Protein AF-A0A7R9DHA7-F1 (afdb_monomer_lite)

Structure (mmCIF, N/CA/C/O backbone):
data_AF-A0A7R9DHA7-F1
#
_entry.id   AF-A0A7R9DHA7-F1
#
loop_
_atom_site.group_PDB
_atom_site.id
_atom_site.type_symbol
_atom_site.label_atom_id
_atom_site.label_alt_id
_atom_site.label_comp_id
_atom_site.label_asym_id
_atom_site.label_entity_id
_atom_site.label_seq_id
_atom_site.pdbx_PDB_ins_code
_atom_site.Cartn_x
_atom_site.Cartn_y
_atom_site.Cartn_z
_atom_site.occupancy
_atom_site.B_iso_or_equiv
_atom_site.auth_seq_id
_atom_site.auth_comp_id
_atom_site.auth_asym_id
_atom_site.auth_atom_id
_atom_site.pdbx_PDB_model_num
ATOM 1 N N . MET A 1 1 ? -55.510 8.560 88.494 1.00 49.59 1 MET A N 1
ATOM 2 C CA . MET A 1 1 ? -56.478 7.440 88.632 1.00 49.59 1 MET A CA 1
ATOM 3 C C . MET A 1 1 ? -57.873 7.702 88.035 1.00 49.59 1 MET A C 1
ATOM 5 O O . MET A 1 1 ? -58.453 6.766 87.505 1.00 49.59 1 MET A O 1
ATOM 9 N N . SER A 1 2 ? -58.438 8.922 88.077 1.00 56.00 2 SER A N 1
ATOM 10 C CA . SER A 1 2 ? -59.798 9.199 87.542 1.00 56.00 2 SER A CA 1
ATOM 11 C C . SER A 1 2 ? -59.907 9.148 86.000 1.00 56.00 2 SER A C 1
ATOM 13 O O . SER A 1 2 ? -60.887 8.637 85.463 1.00 56.00 2 SER A O 1
ATOM 15 N N . GLY A 1 3 ? -58.872 9.592 85.272 1.00 65.88 3 GLY A N 1
ATOM 16 C CA . GLY A 1 3 ? -58.867 9.596 83.799 1.00 65.88 3 GLY A CA 1
ATOM 17 C C . GLY A 1 3 ? -58.872 8.201 83.158 1.00 65.88 3 GLY A C 1
ATOM 18 O O . GLY A 1 3 ? -59.601 7.972 82.200 1.00 65.88 3 GLY A O 1
ATOM 19 N N . TYR A 1 4 ? -58.142 7.245 83.739 1.00 67.12 4 TYR A N 1
ATOM 20 C CA . TYR A 1 4 ? -58.031 5.876 83.217 1.00 67.12 4 TYR A CA 1
ATOM 21 C C . TYR A 1 4 ? -59.372 5.128 83.227 1.00 67.12 4 TYR A C 1
ATOM 23 O O . TYR A 1 4 ? -59.734 4.488 82.246 1.00 67.12 4 TYR A O 1
ATOM 31 N N . ARG A 1 5 ? -60.171 5.281 84.292 1.00 70.62 5 ARG A N 1
ATOM 32 C CA . ARG A 1 5 ? -61.518 4.689 84.368 1.00 70.62 5 ARG A CA 1
ATOM 33 C C . ARG A 1 5 ? -62.480 5.249 83.316 1.00 70.62 5 ARG A C 1
ATOM 35 O O . ARG A 1 5 ? -63.286 4.495 82.784 1.00 70.62 5 ARG A O 1
ATOM 42 N N . LYS A 1 6 ? -62.380 6.542 82.980 1.00 73.81 6 LYS A N 1
ATOM 43 C CA . LYS A 1 6 ? -63.185 7.154 81.904 1.00 73.81 6 LYS A CA 1
ATOM 44 C C . LYS A 1 6 ? -62.819 6.606 80.523 1.00 73.81 6 LYS A C 1
ATOM 46 O O . LYS A 1 6 ? -63.698 6.443 79.684 1.00 73.81 6 LYS A O 1
ATOM 51 N N . ILE A 1 7 ? -61.537 6.327 80.297 1.00 75.81 7 ILE A N 1
ATOM 52 C CA . ILE A 1 7 ? -61.036 5.756 79.041 1.00 75.81 7 ILE A CA 1
ATOM 53 C C . ILE A 1 7 ? -61.502 4.302 78.901 1.00 75.81 7 ILE A C 1
ATOM 55 O O . ILE A 1 7 ? -62.095 3.950 77.887 1.00 75.81 7 ILE A O 1
ATOM 59 N N . VAL A 1 8 ? -61.349 3.493 79.953 1.00 70.19 8 VAL A N 1
ATOM 60 C CA . VAL A 1 8 ? -61.817 2.095 79.978 1.00 70.19 8 VAL A CA 1
ATOM 61 C C . VAL A 1 8 ? -63.336 2.003 79.784 1.00 70.19 8 VAL A C 1
ATOM 63 O O . VAL A 1 8 ? -63.797 1.187 78.991 1.00 70.19 8 VAL A O 1
ATOM 66 N N . GLY A 1 9 ? -64.116 2.886 80.420 1.00 70.00 9 GLY A N 1
ATOM 67 C CA . GLY A 1 9 ? -65.572 2.933 80.236 1.00 70.00 9 GLY A CA 1
ATOM 68 C C . GLY A 1 9 ? -66.005 3.296 78.808 1.00 70.00 9 GLY A C 1
ATOM 69 O O . GLY A 1 9 ? -66.986 2.754 78.306 1.00 70.00 9 GLY A O 1
ATOM 70 N N . LYS A 1 10 ? -65.249 4.158 78.110 1.00 74.69 10 LYS A N 1
ATOM 71 C CA . LYS A 1 10 ? -65.479 4.453 76.683 1.00 74.69 10 LYS A CA 1
ATOM 72 C C . LYS A 1 10 ? -65.179 3.252 75.785 1.00 74.69 10 LYS A C 1
ATOM 74 O O . LYS A 1 10 ? -65.941 2.990 74.861 1.00 74.69 10 LYS A O 1
ATOM 79 N N . ILE A 1 11 ? -64.100 2.521 76.060 1.00 72.38 11 ILE A N 1
ATOM 80 C CA . ILE A 1 11 ? -63.698 1.347 75.271 1.00 72.38 11 ILE A CA 1
ATOM 81 C C . ILE A 1 11 ? -64.713 0.208 75.444 1.00 72.38 11 ILE A C 1
ATOM 83 O O . ILE A 1 11 ? -65.116 -0.405 74.457 1.00 72.38 11 ILE A O 1
ATOM 87 N N . GLN A 1 12 ? -65.200 -0.017 76.668 1.00 70.12 12 GLN A N 1
ATOM 88 C CA . GLN A 1 12 ? -66.262 -0.989 76.966 1.00 70.12 12 GLN A CA 1
ATOM 89 C C . GLN A 1 12 ? -67.579 -0.657 76.248 1.00 70.12 12 GLN A C 1
ATOM 91 O O . GLN A 1 12 ? -68.237 -1.554 75.727 1.00 70.12 12 GLN A O 1
ATOM 96 N N . GLY A 1 13 ? -67.938 0.631 76.168 1.00 70.19 13 GLY A N 1
ATOM 97 C CA . GLY A 1 13 ? -69.126 1.085 75.437 1.00 70.19 13 GLY A CA 1
ATOM 98 C C . GLY A 1 13 ? -69.035 0.903 73.917 1.00 70.19 13 GLY A C 1
ATOM 99 O O . GLY A 1 13 ? -70.058 0.719 73.270 1.00 70.19 13 GLY A O 1
ATOM 100 N N . LEU A 1 14 ? -67.825 0.923 73.348 1.00 71.25 14 LEU A N 1
ATOM 101 C CA . LEU A 1 14 ? -67.594 0.761 71.906 1.00 71.25 14 LEU A CA 1
ATOM 102 C C . LEU A 1 14 ? -67.428 -0.704 71.477 1.00 71.25 14 LEU A C 1
ATOM 104 O O . LEU A 1 14 ? -67.810 -1.062 70.369 1.00 71.25 14 LEU A O 1
ATOM 108 N N . THR A 1 15 ? -66.864 -1.551 72.340 1.00 68.31 15 THR A N 1
ATOM 109 C CA . THR A 1 15 ? -66.596 -2.971 72.037 1.00 68.31 15 THR A CA 1
ATOM 110 C C . THR A 1 15 ? -67.717 -3.912 72.477 1.00 68.31 15 THR A C 1
ATOM 112 O O . THR A 1 15 ? -67.690 -5.088 72.131 1.00 68.31 15 THR A O 1
ATOM 115 N N . ASN A 1 16 ? -68.713 -3.421 73.228 1.00 69.88 16 ASN A N 1
ATOM 116 C CA . ASN A 1 16 ? -69.826 -4.206 73.786 1.00 69.88 16 ASN A CA 1
ATOM 117 C C . ASN A 1 16 ? -69.390 -5.395 74.678 1.00 69.88 16 ASN A C 1
ATOM 119 O O . ASN A 1 16 ? -70.203 -6.247 75.042 1.00 69.88 16 ASN A O 1
ATOM 123 N N . MET A 1 17 ? -68.111 -5.451 75.068 1.00 68.69 17 MET A N 1
ATOM 124 C CA . MET A 1 17 ? -67.531 -6.508 75.892 1.00 68.69 17 MET A CA 1
ATOM 125 C C . MET A 1 17 ? -67.450 -6.072 77.360 1.00 68.69 17 MET A C 1
ATOM 127 O O . MET A 1 17 ? -66.909 -5.018 77.689 1.00 68.69 17 MET A O 1
ATOM 131 N N . LYS A 1 18 ? -67.975 -6.908 78.267 1.00 65.19 18 LYS A N 1
ATOM 132 C CA . LYS A 1 18 ? -68.002 -6.642 79.722 1.00 65.19 18 LYS A CA 1
ATOM 133 C C . LYS A 1 18 ? -66.736 -7.103 80.460 1.00 65.19 18 LYS A C 1
ATOM 135 O O . LYS A 1 18 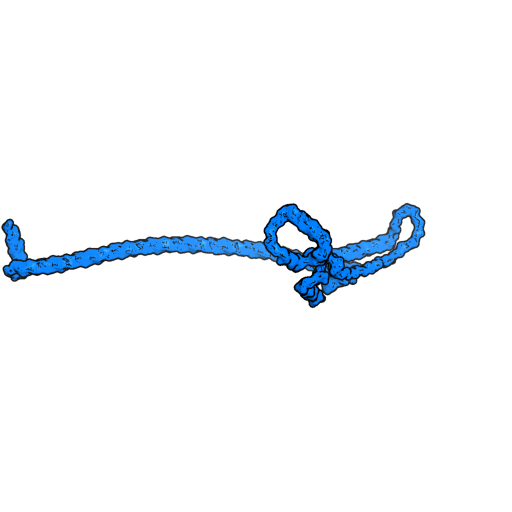? -66.503 -6.675 81.587 1.00 65.19 18 LYS A O 1
ATOM 140 N N . SER A 1 19 ? -65.924 -7.964 79.841 1.00 69.88 19 SER A N 1
ATOM 141 C CA . SER A 1 19 ? -64.687 -8.499 80.425 1.00 69.88 19 SER A CA 1
ATOM 142 C C . SER A 1 19 ? -63.483 -7.649 80.029 1.00 69.88 19 SER A C 1
ATOM 144 O O . SER A 1 19 ? -63.182 -7.500 78.846 1.00 69.88 19 SER A O 1
ATOM 146 N N . LEU A 1 20 ? -62.773 -7.123 81.029 1.00 72.88 20 LEU A N 1
ATOM 147 C CA . LEU A 1 20 ? -61.537 -6.362 80.835 1.00 72.88 20 LEU A CA 1
ATOM 148 C C . LEU A 1 20 ? -60.445 -7.214 80.159 1.00 72.88 20 LEU A C 1
ATOM 150 O O . LEU A 1 20 ? -59.700 -6.700 79.334 1.00 72.88 20 LEU A O 1
ATOM 154 N N . ALA A 1 21 ? -60.403 -8.518 80.456 1.00 78.50 21 ALA A N 1
ATOM 155 C CA . ALA A 1 21 ? -59.437 -9.455 79.882 1.00 78.50 21 ALA A CA 1
ATOM 156 C C . ALA A 1 21 ? -59.630 -9.641 78.368 1.00 78.50 21 ALA A C 1
ATOM 158 O O . ALA A 1 21 ? -58.657 -9.615 77.625 1.00 78.50 21 ALA A O 1
ATOM 159 N N . GLY A 1 22 ? -60.881 -9.727 77.899 1.00 77.44 22 GLY A N 1
ATOM 160 C CA . GLY A 1 22 ? -61.174 -9.862 76.467 1.00 77.44 22 GLY A CA 1
ATOM 161 C C . GLY A 1 22 ? -60.848 -8.599 75.664 1.00 77.44 22 GLY A C 1
ATOM 162 O O . GLY A 1 22 ? -60.403 -8.688 74.527 1.00 77.44 22 GLY A O 1
ATOM 163 N N . ILE A 1 23 ? -61.010 -7.412 76.263 1.00 79.56 23 ILE A N 1
ATOM 164 C CA . ILE A 1 23 ? -60.573 -6.145 75.650 1.00 79.56 23 ILE A CA 1
ATOM 165 C C . ILE A 1 23 ? -59.044 -6.100 75.550 1.00 79.56 23 ILE A C 1
ATOM 167 O O . ILE A 1 23 ? -58.524 -5.677 74.522 1.00 79.56 23 ILE A O 1
ATOM 171 N N . CYS A 1 24 ? -58.329 -6.550 76.587 1.00 82.06 24 CYS A N 1
ATOM 172 C CA . CYS A 1 24 ? -56.871 -6.641 76.560 1.00 82.06 24 CYS A CA 1
ATOM 173 C C . CYS A 1 24 ? -56.380 -7.613 75.481 1.00 82.06 24 CYS A C 1
ATOM 175 O O . CYS A 1 24 ? -55.553 -7.209 74.680 1.00 82.06 24 CYS A O 1
ATOM 177 N N . GLU A 1 25 ? -56.924 -8.831 75.390 1.00 84.75 25 GLU A N 1
ATOM 178 C CA . GLU A 1 25 ? -56.538 -9.796 74.344 1.00 84.75 25 GLU A CA 1
ATOM 179 C C . GLU A 1 25 ? -56.783 -9.262 72.927 1.00 84.75 25 GLU A C 1
ATOM 181 O O . GLU A 1 25 ? -55.948 -9.436 72.041 1.00 84.75 25 GLU A O 1
ATOM 186 N N . LEU A 1 26 ? -57.911 -8.582 72.705 1.00 83.75 26 LEU A N 1
ATOM 187 C CA . LEU A 1 26 ? -58.259 -8.038 71.392 1.00 83.75 26 LEU A CA 1
ATOM 188 C C . LEU A 1 26 ? -57.359 -6.853 71.015 1.00 83.75 26 LEU A C 1
ATOM 190 O O . LEU A 1 26 ? -56.943 -6.751 69.864 1.00 83.75 26 LEU A O 1
ATOM 194 N N . LEU A 1 27 ? -57.003 -6.006 71.987 1.00 84.75 27 LEU A N 1
ATOM 195 C CA . LEU A 1 27 ? -56.015 -4.944 71.800 1.00 84.75 27 LEU A CA 1
ATOM 196 C C . LEU A 1 27 ? -54.619 -5.511 71.553 1.00 84.75 27 LEU A C 1
ATOM 198 O O . LEU A 1 27 ? -53.965 -5.052 70.629 1.00 84.75 27 LEU A O 1
ATOM 202 N N . THR A 1 28 ? -54.187 -6.533 72.294 1.00 89.12 28 THR A N 1
ATOM 203 C CA . THR A 1 28 ? -52.891 -7.188 72.066 1.00 89.12 28 THR A CA 1
ATOM 204 C C . THR A 1 28 ? -52.832 -7.804 70.673 1.00 89.12 28 THR A C 1
ATOM 206 O O . THR A 1 28 ? -51.868 -7.583 69.949 1.00 89.12 28 THR A O 1
ATOM 209 N N . LYS A 1 29 ? -53.893 -8.489 70.235 1.00 92.12 29 LYS A N 1
ATOM 210 C CA . LYS A 1 29 ? -53.974 -9.025 68.872 1.00 92.12 29 LYS A CA 1
ATOM 211 C C . LYS A 1 29 ? -53.943 -7.916 67.816 1.00 92.12 29 LYS A C 1
ATOM 213 O O . LYS A 1 29 ? -53.234 -8.028 66.823 1.00 92.12 29 LYS A O 1
ATOM 218 N N . GLN A 1 30 ? -54.685 -6.831 68.037 1.00 90.50 30 GLN A N 1
ATOM 219 C CA . GLN A 1 30 ? -54.672 -5.680 67.138 1.00 90.50 30 GLN A CA 1
ATOM 220 C C . GLN A 1 30 ? -53.288 -5.014 67.098 1.00 90.50 30 GLN A C 1
ATOM 222 O O . GLN A 1 30 ? -52.836 -4.621 66.026 1.00 90.50 30 GLN A O 1
ATOM 227 N N . GLU A 1 31 ? -52.600 -4.891 68.230 1.00 91.81 31 GLU A N 1
ATOM 228 C CA . GLU A 1 31 ? -51.235 -4.367 68.320 1.00 91.81 31 GLU A CA 1
ATOM 229 C C . GLU A 1 31 ? -50.244 -5.267 67.578 1.00 91.81 31 GLU A C 1
ATOM 231 O O . GLU A 1 31 ? -49.436 -4.761 66.801 1.00 91.81 31 GLU A O 1
ATOM 236 N N . GLU A 1 32 ? -50.347 -6.588 67.738 1.00 94.56 32 GLU A N 1
ATOM 237 C CA . GLU A 1 32 ? -49.542 -7.566 67.001 1.00 94.56 32 GLU A CA 1
ATOM 238 C C . GLU A 1 32 ? -49.759 -7.460 65.486 1.00 94.56 32 GLU A C 1
ATOM 240 O O . GLU A 1 32 ? -48.787 -7.404 64.730 1.00 94.56 32 GLU A O 1
ATOM 245 N N . ASP A 1 33 ? -51.012 -7.378 65.032 1.00 93.25 33 ASP A N 1
ATOM 246 C CA . ASP A 1 33 ? -51.351 -7.230 63.613 1.00 93.25 33 ASP A CA 1
ATOM 247 C C . ASP A 1 33 ? -50.849 -5.890 63.053 1.00 93.25 33 ASP A C 1
ATOM 249 O O . ASP A 1 33 ? -50.278 -5.835 61.961 1.00 93.25 33 ASP A O 1
ATOM 253 N N . THR A 1 34 ? -50.987 -4.806 63.823 1.00 93.50 34 THR A N 1
ATOM 254 C CA . THR A 1 34 ? -50.496 -3.476 63.432 1.00 93.50 34 THR A CA 1
ATOM 255 C C . THR A 1 34 ? -48.967 -3.452 63.361 1.00 93.50 34 THR A C 1
ATOM 257 O O . THR A 1 34 ? -48.399 -2.857 62.447 1.00 93.50 34 THR A O 1
ATOM 260 N N . HIS A 1 35 ? -48.290 -4.131 64.290 1.00 95.81 35 HIS A N 1
ATOM 261 C CA . HIS A 1 35 ? -46.836 -4.255 64.305 1.00 95.81 35 HIS A CA 1
ATOM 262 C C . HIS A 1 35 ? -46.323 -5.076 63.114 1.00 95.81 35 HIS A C 1
ATOM 264 O O . HIS A 1 35 ? -45.339 -4.692 62.484 1.00 95.81 35 HIS A O 1
ATOM 270 N N . ARG A 1 36 ? -47.014 -6.163 62.745 1.00 96.50 36 ARG A N 1
ATOM 271 C CA . ARG A 1 36 ? -46.708 -6.934 61.526 1.00 96.50 36 ARG A CA 1
ATOM 272 C C . ARG A 1 36 ? -46.845 -6.079 60.269 1.00 96.50 36 ARG A C 1
ATOM 274 O O . ARG A 1 36 ? -45.896 -5.986 59.501 1.00 96.50 36 ARG A O 1
ATOM 281 N N . LEU A 1 37 ? -47.974 -5.386 60.115 1.00 96.25 37 LEU A N 1
ATOM 282 C CA . LEU A 1 37 ? -48.211 -4.465 58.998 1.00 96.25 37 LEU A CA 1
ATOM 283 C C . LEU A 1 37 ? -47.145 -3.368 58.906 1.00 96.25 37 LEU A C 1
ATOM 285 O O . LEU A 1 37 ? -46.705 -3.022 57.812 1.00 96.25 37 LEU A O 1
ATOM 289 N N . TYR A 1 38 ? -46.718 -2.820 60.044 1.00 97.12 38 TYR A N 1
ATOM 290 C CA . TYR A 1 38 ? -45.652 -1.824 60.076 1.00 97.12 38 TYR A CA 1
ATOM 291 C C . TYR A 1 38 ? -44.322 -2.393 59.570 1.00 97.12 38 TYR A C 1
ATOM 293 O O . TYR A 1 38 ? -43.654 -1.743 58.764 1.00 97.12 38 TYR A O 1
ATOM 301 N N . ASN A 1 39 ? -43.961 -3.602 60.003 1.00 96.56 39 ASN A N 1
ATOM 302 C CA . ASN A 1 39 ? -42.739 -4.267 59.555 1.00 96.56 39 ASN A CA 1
ATOM 303 C C . ASN A 1 39 ? -42.784 -4.551 58.052 1.00 96.56 39 ASN A C 1
ATOM 305 O O . ASN A 1 39 ? -41.853 -4.173 57.347 1.00 96.56 39 ASN A O 1
ATOM 309 N N . ASP A 1 40 ? -43.899 -5.074 57.540 1.00 97.56 40 ASP A N 1
ATOM 310 C CA . ASP A 1 40 ? -44.066 -5.328 56.106 1.00 97.56 40 ASP A CA 1
ATOM 311 C C . ASP A 1 40 ? -43.926 -4.033 55.290 1.00 97.56 40 ASP A C 1
ATOM 313 O O . ASP A 1 40 ? -43.199 -3.980 54.295 1.00 97.56 40 ASP A O 1
ATOM 317 N N . VAL A 1 41 ? -44.572 -2.942 55.719 1.00 97.38 41 VAL A N 1
ATOM 318 C CA . VAL A 1 41 ? -44.459 -1.633 55.055 1.00 97.38 41 VAL A CA 1
ATOM 319 C C . VAL A 1 41 ? -43.030 -1.092 55.126 1.00 97.38 41 VAL A C 1
ATOM 321 O O . VAL A 1 41 ? -42.546 -0.512 54.150 1.00 97.38 41 VAL A O 1
ATOM 324 N N . SER A 1 42 ? -42.342 -1.281 56.251 1.00 97.31 42 SER A N 1
ATOM 325 C CA . SER A 1 42 ? -40.944 -0.885 56.424 1.00 97.31 42 SER A CA 1
ATOM 326 C C . SER A 1 42 ? -40.019 -1.653 55.474 1.00 97.31 42 SER A C 1
ATOM 328 O O . SER A 1 42 ? -39.223 -1.037 54.760 1.00 97.31 42 SER A O 1
ATOM 330 N N . ASP A 1 43 ? -40.170 -2.971 55.388 1.00 96.88 43 ASP A N 1
ATOM 331 C CA . ASP A 1 43 ? -39.364 -3.831 54.519 1.00 96.88 43 ASP A CA 1
ATOM 332 C C . ASP A 1 43 ? -39.636 -3.534 53.042 1.00 96.88 43 ASP A C 1
ATOM 334 O O . ASP A 1 43 ? -38.712 -3.371 52.236 1.00 96.88 43 ASP A O 1
ATOM 338 N N . THR A 1 44 ? -40.905 -3.338 52.682 1.00 96.69 44 THR A N 1
ATOM 339 C CA . THR A 1 44 ? -41.292 -2.938 51.324 1.00 96.69 44 THR A CA 1
ATOM 340 C C . THR A 1 44 ? -40.718 -1.563 50.975 1.00 96.69 44 THR A C 1
ATOM 342 O O . THR A 1 44 ? -40.215 -1.338 49.876 1.00 96.69 44 THR A O 1
ATOM 345 N N . ARG A 1 45 ? -40.717 -0.617 51.917 1.00 97.50 45 ARG A N 1
ATOM 346 C CA . ARG A 1 45 ? -40.092 0.693 51.707 1.00 97.50 45 ARG A CA 1
ATOM 347 C C . ARG A 1 45 ? -38.581 0.572 51.517 1.00 97.50 45 ARG A C 1
ATOM 349 O O . ARG A 1 45 ? -38.038 1.236 50.635 1.00 97.50 45 ARG A O 1
ATOM 356 N N . SER A 1 46 ? -37.910 -0.247 52.323 1.00 97.62 46 SER A N 1
ATOM 357 C CA . SER A 1 46 ? -36.468 -0.489 52.215 1.00 97.62 46 SER A CA 1
ATOM 358 C C . SER A 1 46 ? -36.105 -1.073 50.848 1.00 97.62 46 SER A C 1
ATOM 360 O O . SER A 1 46 ? -35.232 -0.548 50.154 1.00 97.62 46 SER A O 1
ATOM 362 N N . THR A 1 47 ? -36.849 -2.085 50.396 1.00 97.50 47 THR A N 1
ATOM 363 C CA . THR A 1 47 ? -36.647 -2.700 49.075 1.00 97.50 47 THR A CA 1
ATOM 364 C C . THR A 1 47 ? -36.915 -1.722 47.931 1.00 97.50 47 THR A C 1
ATOM 366 O O . THR A 1 47 ? -36.112 -1.645 47.004 1.00 97.50 47 THR A O 1
ATOM 369 N N . VAL A 1 48 ? -37.967 -0.899 48.007 1.00 97.56 48 VAL A N 1
ATOM 370 C CA . VAL A 1 48 ? -38.243 0.146 47.003 1.00 97.56 48 VAL A CA 1
ATOM 371 C C . VAL A 1 48 ? -37.114 1.176 46.933 1.00 97.56 48 VAL A C 1
ATOM 373 O O . VAL A 1 48 ? -36.721 1.583 45.838 1.00 97.56 48 VAL A O 1
ATOM 376 N N . LEU A 1 49 ? -36.567 1.602 48.076 1.00 97.31 49 LEU A N 1
ATOM 377 C CA . LEU A 1 49 ? -35.427 2.522 48.103 1.00 97.31 49 LEU A CA 1
ATOM 378 C C . LEU A 1 49 ? -34.177 1.884 47.492 1.00 97.31 49 LEU A C 1
ATOM 380 O O . LEU A 1 49 ? -33.495 2.532 46.698 1.00 97.31 49 LEU A O 1
ATOM 384 N N . HIS A 1 50 ? -33.915 0.615 47.807 1.00 97.69 50 HIS A N 1
ATOM 385 C CA . HIS A 1 50 ? -32.794 -0.127 47.242 1.00 97.69 50 HIS A CA 1
ATOM 386 C C . HIS A 1 50 ? -32.906 -0.262 45.718 1.00 97.69 50 HIS A C 1
ATOM 388 O O . HIS A 1 50 ? -31.977 0.096 44.995 1.00 97.69 50 HIS A O 1
ATOM 394 N N . LEU A 1 51 ? -34.069 -0.690 45.220 1.00 97.38 51 LEU A N 1
ATOM 395 C CA . LEU A 1 51 ? -34.333 -0.820 43.786 1.00 97.38 51 LEU A CA 1
ATOM 396 C C . LEU A 1 51 ? -34.225 0.524 43.065 1.00 97.38 51 LEU A C 1
ATOM 398 O O . LEU A 1 51 ? -33.677 0.599 41.969 1.00 97.38 51 LEU A O 1
ATOM 402 N N . ARG A 1 52 ? -34.710 1.608 43.677 1.00 97.31 52 ARG A N 1
ATOM 403 C CA . ARG A 1 52 ? -34.594 2.948 43.097 1.00 97.31 52 ARG A CA 1
ATOM 404 C C . ARG A 1 52 ? -33.138 3.369 42.924 1.00 97.31 52 ARG A C 1
ATOM 406 O O . ARG A 1 52 ? -32.814 3.974 41.903 1.00 97.31 52 ARG A O 1
ATOM 413 N N . GLU A 1 53 ? -32.280 3.063 43.893 1.00 97.44 53 GLU A N 1
ATOM 414 C CA . GLU A 1 53 ? -30.856 3.372 43.777 1.00 97.44 53 GLU A CA 1
ATOM 415 C C . GLU A 1 53 ? -30.186 2.502 42.708 1.00 97.44 53 GLU A C 1
ATOM 417 O O . GLU A 1 53 ? -29.454 3.029 41.875 1.00 97.44 53 GLU A O 1
ATOM 422 N N . GLN A 1 54 ? -30.521 1.209 42.634 1.00 98.00 54 GLN A N 1
ATOM 423 C CA . GLN A 1 54 ? -30.025 0.323 41.573 1.00 98.00 54 GLN A CA 1
ATOM 424 C C . GLN A 1 54 ? -30.431 0.800 40.172 1.00 98.00 54 GLN A C 1
ATOM 426 O O . GLN A 1 54 ? -29.597 0.854 39.272 1.00 98.00 54 GLN A O 1
ATOM 431 N N . VAL A 1 55 ? -31.693 1.196 39.980 1.00 97.81 55 VAL A N 1
ATOM 432 C CA . VAL A 1 55 ? -32.172 1.747 38.701 1.00 97.81 55 VAL A CA 1
ATOM 433 C C . VAL A 1 55 ? -31.434 3.036 38.362 1.00 97.81 55 VAL A C 1
ATOM 435 O O . VAL A 1 55 ? -31.057 3.253 37.211 1.00 97.81 55 VAL A O 1
ATOM 438 N N . ARG A 1 56 ? -31.204 3.899 39.356 1.00 97.69 56 ARG A N 1
ATOM 439 C CA . ARG A 1 56 ? -30.469 5.147 39.157 1.00 97.69 56 ARG A CA 1
ATOM 440 C C . ARG A 1 56 ? -29.030 4.885 38.723 1.00 97.69 56 ARG A C 1
ATOM 442 O O . ARG A 1 56 ? -28.551 5.572 37.821 1.00 97.69 56 ARG A O 1
ATOM 449 N N . GLU A 1 57 ? -28.366 3.922 39.348 1.00 97.50 57 GLU A N 1
ATOM 450 C CA . GLU A 1 57 ? -26.992 3.569 39.008 1.00 97.50 57 GLU A CA 1
ATOM 451 C C . GLU A 1 57 ? -26.908 2.935 37.621 1.00 97.50 57 GLU A C 1
ATOM 453 O O . GLU A 1 57 ? -26.162 3.419 36.774 1.00 97.50 57 GLU A O 1
ATOM 458 N N . SER A 1 58 ? -27.791 1.983 37.317 1.00 96.31 58 SER A N 1
ATOM 459 C CA . SER A 1 58 ? -27.889 1.390 35.981 1.00 96.31 58 SER A CA 1
ATOM 460 C C . SER A 1 58 ? -28.132 2.447 34.895 1.00 96.31 58 SER A C 1
ATOM 462 O O . SER A 1 58 ? -27.527 2.402 33.824 1.00 96.31 58 SER A O 1
ATOM 464 N N . TYR A 1 59 ? -28.957 3.462 35.173 1.00 97.44 59 TYR A N 1
ATOM 465 C CA . TYR A 1 59 ? -29.189 4.556 34.229 1.00 97.44 59 TYR A CA 1
ATOM 466 C C . TYR A 1 59 ? -27.942 5.429 34.017 1.00 97.44 59 TYR A C 1
ATOM 468 O O . TYR A 1 59 ? -27.696 5.895 32.901 1.00 97.44 59 TYR A O 1
ATOM 476 N N . ARG A 1 60 ? -27.136 5.657 35.065 1.00 97.31 60 ARG A N 1
ATOM 477 C CA . ARG A 1 60 ? -25.849 6.362 34.938 1.00 97.31 60 ARG A CA 1
ATOM 478 C C . ARG A 1 60 ? -24.857 5.564 34.106 1.00 97.31 60 ARG A C 1
ATOM 480 O O . ARG A 1 60 ? -24.247 6.136 33.204 1.00 97.31 60 ARG A O 1
ATOM 487 N N . GLU A 1 61 ? -24.728 4.272 34.382 1.00 97.31 61 GLU A N 1
ATOM 488 C CA . GLU A 1 61 ? -23.847 3.371 33.638 1.00 97.31 61 GLU A CA 1
ATOM 489 C C . GLU A 1 61 ? -24.237 3.315 32.161 1.00 97.31 61 GLU A C 1
ATOM 491 O O . GLU A 1 61 ? -23.393 3.514 31.287 1.00 97.31 61 GLU A O 1
ATOM 496 N N . MET A 1 62 ? -25.531 3.144 31.873 1.00 96.69 62 MET A N 1
ATOM 497 C CA . MET A 1 62 ? -26.053 3.144 30.509 1.00 96.69 62 MET A CA 1
ATOM 498 C C . MET A 1 62 ? -25.718 4.452 29.790 1.00 96.69 62 MET A C 1
ATOM 500 O O . MET A 1 62 ? -25.225 4.427 28.663 1.00 96.69 62 MET A O 1
ATOM 504 N N . LYS A 1 63 ? -25.938 5.602 30.439 1.00 96.94 63 LYS A N 1
ATOM 505 C CA . LYS A 1 63 ? -25.623 6.904 29.843 1.00 96.94 63 LYS A CA 1
ATOM 506 C C . LYS A 1 63 ? -24.129 7.024 29.524 1.00 96.94 63 LYS A C 1
ATOM 508 O O . LYS A 1 63 ? -23.774 7.398 28.407 1.00 96.94 63 LYS A O 1
ATOM 513 N N . LEU A 1 64 ? -23.263 6.641 30.459 1.00 96.94 64 LEU A N 1
ATOM 514 C CA . LEU A 1 64 ? -21.816 6.669 30.257 1.00 96.94 64 LEU A CA 1
ATOM 515 C C . LEU A 1 64 ? -21.383 5.767 29.090 1.00 96.94 64 LEU A C 1
ATOM 517 O O . LEU A 1 64 ? -20.564 6.172 28.264 1.00 96.94 64 LEU A O 1
ATOM 521 N N . GLU A 1 65 ? -21.937 4.558 28.987 1.00 95.75 65 GLU A N 1
ATOM 522 C CA . GLU A 1 65 ? -21.632 3.655 27.875 1.00 95.75 65 GLU A CA 1
ATOM 523 C C . GLU A 1 65 ? -22.142 4.192 26.535 1.00 95.75 65 GLU A C 1
ATOM 525 O O . GLU A 1 65 ? -21.429 4.097 25.534 1.00 95.75 65 GLU A O 1
ATOM 530 N N . THR A 1 66 ? -23.314 4.835 26.496 1.00 96.25 66 THR A N 1
ATOM 531 C CA . THR A 1 66 ? -23.801 5.470 25.259 1.00 96.25 66 THR A CA 1
ATOM 532 C C . THR A 1 66 ? -22.888 6.601 24.784 1.00 96.25 66 THR A C 1
ATOM 534 O O . THR A 1 66 ? -22.580 6.668 23.593 1.00 96.25 66 THR A O 1
ATOM 537 N N . GLU A 1 67 ? -22.382 7.436 25.695 1.00 96.62 67 GLU A N 1
ATOM 538 C CA . GLU A 1 67 ? -21.435 8.511 25.370 1.00 96.62 67 GLU A CA 1
ATOM 539 C C . GLU A 1 67 ? -20.104 7.941 24.852 1.00 96.62 67 GLU A C 1
ATOM 541 O O . GLU A 1 67 ? -19.594 8.372 23.813 1.00 96.62 67 GLU A O 1
ATOM 546 N N . LYS A 1 68 ? -19.565 6.900 25.504 1.00 96.31 68 LYS A N 1
ATOM 547 C CA . LYS A 1 68 ? -18.364 6.193 25.021 1.00 96.31 68 LYS A CA 1
ATOM 548 C C . LYS A 1 68 ? -18.573 5.590 23.635 1.00 96.31 68 LYS A C 1
ATOM 550 O O . LYS A 1 68 ? -17.662 5.630 22.804 1.00 96.31 68 LYS A O 1
ATOM 555 N N . LEU A 1 69 ? -19.743 5.006 23.379 1.00 96.44 69 LEU A N 1
ATOM 556 C CA . LEU A 1 69 ? -20.063 4.405 22.090 1.00 96.44 69 LEU A CA 1
ATOM 557 C C . LEU A 1 69 ? -20.104 5.466 20.986 1.00 96.44 69 LEU A C 1
ATOM 559 O O . LEU A 1 69 ? -19.509 5.257 19.930 1.00 96.44 69 LEU A O 1
ATOM 563 N N . GLN A 1 70 ? -20.736 6.614 21.243 1.00 96.38 70 GLN A N 1
ATOM 564 C CA . GLN A 1 70 ? -20.777 7.736 20.302 1.00 96.38 70 GLN A CA 1
ATOM 565 C C . GLN A 1 70 ? -19.371 8.240 19.964 1.00 96.38 70 GLN A C 1
ATOM 567 O O . GLN A 1 70 ? -19.021 8.315 18.788 1.00 96.38 70 GLN A O 1
ATOM 572 N N . LEU A 1 71 ? -18.520 8.457 20.971 1.00 96.44 71 LEU A N 1
ATOM 573 C CA . LEU A 1 71 ? -17.128 8.867 20.751 1.00 96.44 71 LEU A CA 1
ATOM 574 C C . LEU A 1 71 ? -16.350 7.854 19.899 1.00 96.44 71 LEU A C 1
ATOM 576 O O . LEU A 1 71 ? -15.597 8.235 19.001 1.00 96.44 71 LEU A O 1
ATOM 580 N N . ARG A 1 72 ? -16.544 6.551 20.142 1.00 95.50 72 ARG A N 1
ATOM 581 C CA . ARG A 1 72 ? -15.921 5.488 19.336 1.00 95.50 72 ARG A CA 1
ATOM 582 C C . ARG A 1 72 ? -16.426 5.492 17.896 1.00 95.50 72 ARG A C 1
ATOM 584 O O . ARG A 1 72 ? -15.627 5.267 16.990 1.00 95.50 72 ARG A O 1
ATOM 591 N N . LEU A 1 73 ? -17.721 5.715 17.677 1.00 96.12 73 LEU A N 1
ATOM 592 C CA . LEU A 1 73 ? -18.309 5.782 16.339 1.00 96.12 73 LEU A CA 1
ATOM 593 C C . LEU A 1 73 ? -17.781 6.988 15.561 1.00 96.12 73 LEU A C 1
ATOM 595 O O . LEU A 1 73 ? -17.367 6.826 14.415 1.00 96.12 73 LEU A O 1
ATOM 599 N N . ASP A 1 74 ? -17.714 8.158 16.192 1.00 96.62 74 ASP A N 1
ATOM 600 C CA . ASP A 1 74 ? -17.174 9.368 15.571 1.00 96.62 74 ASP A CA 1
ATOM 601 C C . ASP A 1 74 ? -15.692 9.216 15.239 1.00 96.62 74 ASP A C 1
ATOM 603 O O . ASP A 1 74 ? -15.252 9.575 14.146 1.00 96.62 74 ASP A O 1
ATOM 607 N N . HIS A 1 75 ? -14.916 8.622 16.149 1.00 95.81 75 HIS A N 1
ATOM 608 C CA . HIS A 1 75 ? -13.507 8.343 15.903 1.00 95.81 75 HIS A CA 1
ATOM 609 C C . HIS A 1 75 ? -13.313 7.362 14.741 1.00 95.81 75 HIS A C 1
ATOM 611 O O . HIS A 1 75 ? -12.517 7.626 13.843 1.00 95.81 75 HIS A O 1
ATOM 617 N N . ARG A 1 76 ? -14.087 6.268 14.700 1.00 94.88 76 ARG A N 1
ATOM 618 C CA . ARG A 1 76 ? -14.058 5.314 13.579 1.00 94.88 76 ARG A CA 1
ATOM 619 C C . ARG A 1 76 ? -14.471 5.962 12.264 1.00 94.88 76 ARG A C 1
ATOM 621 O O . ARG A 1 76 ? -13.877 5.650 11.241 1.00 94.88 76 ARG A O 1
ATOM 628 N N . ARG A 1 77 ? -15.461 6.859 12.279 1.00 96.25 77 ARG A N 1
ATOM 629 C CA . ARG A 1 77 ? -15.893 7.586 11.080 1.00 96.25 77 ARG A CA 1
ATOM 630 C C . ARG A 1 77 ? -14.781 8.492 10.555 1.00 96.25 77 ARG A C 1
ATOM 632 O O . ARG A 1 77 ? -14.536 8.469 9.355 1.00 96.25 77 ARG A O 1
ATOM 639 N N . LYS A 1 78 ? -14.092 9.225 11.436 1.00 96.19 78 LYS A N 1
ATOM 640 C CA . LYS A 1 78 ? -12.936 10.058 11.065 1.00 96.19 78 LYS A CA 1
ATOM 641 C C . LYS A 1 78 ? -11.811 9.220 10.467 1.00 96.19 78 LYS A C 1
ATOM 643 O O . LYS A 1 78 ? -11.407 9.486 9.348 1.00 96.19 78 LYS A O 1
ATOM 648 N N . ILE A 1 79 ? -11.409 8.142 11.147 1.00 96.44 79 ILE A N 1
ATOM 649 C CA . ILE A 1 79 ? -10.391 7.219 10.620 1.00 96.44 79 ILE A CA 1
ATOM 650 C C . ILE A 1 79 ? -10.814 6.658 9.259 1.00 96.44 79 ILE A C 1
ATOM 652 O O . ILE A 1 79 ? -10.003 6.591 8.345 1.00 96.44 79 ILE A O 1
ATOM 656 N N . GLY A 1 80 ? -12.080 6.260 9.112 1.00 95.94 80 GLY A N 1
ATOM 657 C CA . GLY A 1 80 ? -12.607 5.763 7.845 1.00 95.94 80 GLY A CA 1
ATOM 658 C C . GLY A 1 80 ? -12.478 6.789 6.722 1.00 95.94 80 GLY A C 1
ATOM 659 O O . GLY A 1 80 ? -12.030 6.429 5.641 1.00 95.94 80 GLY A O 1
ATOM 660 N N . GLN A 1 81 ? -12.815 8.053 6.998 1.00 97.06 81 GLN A N 1
ATOM 661 C CA . GLN A 1 81 ? -12.680 9.162 6.049 1.00 97.06 81 GLN A CA 1
ATOM 662 C C . GLN A 1 81 ? -11.218 9.445 5.690 1.00 97.06 81 GLN A C 1
ATOM 664 O O . GLN A 1 81 ? -10.894 9.591 4.512 1.00 97.06 81 GLN A O 1
ATOM 669 N N . ASP A 1 82 ? -10.333 9.472 6.684 1.00 97.00 82 ASP A N 1
ATOM 670 C CA . ASP A 1 82 ? -8.904 9.704 6.478 1.00 97.00 82 ASP A CA 1
ATOM 671 C C . ASP A 1 82 ? -8.288 8.593 5.617 1.00 97.00 82 ASP A C 1
ATOM 673 O O . ASP A 1 82 ? -7.597 8.880 4.641 1.00 97.00 82 ASP A O 1
ATOM 677 N N . LEU A 1 83 ? -8.621 7.330 5.905 1.00 96.88 83 LEU A N 1
ATOM 678 C CA . LEU A 1 83 ? -8.173 6.180 5.119 1.00 96.88 83 LEU A CA 1
ATOM 679 C C . LEU A 1 83 ? -8.715 6.206 3.687 1.00 96.88 83 LEU A C 1
ATOM 681 O O . LEU A 1 83 ? -7.978 5.873 2.761 1.00 96.88 83 LEU A O 1
ATOM 685 N N . THR A 1 84 ? -9.977 6.595 3.476 1.00 97.00 84 THR A N 1
ATOM 686 C CA . THR A 1 84 ? -10.514 6.738 2.113 1.00 97.00 84 THR A CA 1
ATOM 687 C C . THR A 1 84 ? -9.803 7.840 1.339 1.00 97.00 84 THR A C 1
ATOM 689 O O . THR A 1 84 ? -9.426 7.614 0.193 1.00 97.00 84 THR A O 1
ATOM 692 N N . ASN A 1 85 ? -9.539 8.986 1.971 1.00 96.94 85 ASN A N 1
ATOM 693 C CA . ASN A 1 85 ? -8.825 10.092 1.334 1.00 96.94 85 ASN A CA 1
ATOM 694 C C . ASN A 1 85 ? -7.381 9.699 0.994 1.00 96.94 85 ASN A C 1
ATOM 696 O O . ASN A 1 85 ? -6.889 10.004 -0.092 1.00 96.94 85 ASN A O 1
ATOM 700 N N . GLU A 1 86 ? -6.699 8.996 1.901 1.00 97.38 86 GLU A N 1
ATOM 701 C CA . GLU A 1 86 ? -5.346 8.500 1.654 1.00 97.38 86 GLU A CA 1
ATOM 702 C C . GLU A 1 86 ? -5.331 7.475 0.514 1.00 97.38 86 GLU A C 1
ATOM 704 O O . GLU A 1 86 ? -4.476 7.543 -0.369 1.00 97.38 86 GLU A O 1
ATOM 709 N N . LEU A 1 87 ? -6.303 6.562 0.476 1.00 97.06 87 LEU A N 1
ATOM 710 C CA . LEU A 1 87 ? -6.427 5.584 -0.600 1.00 97.06 87 LEU A CA 1
ATOM 711 C C . LEU A 1 87 ? -6.677 6.264 -1.953 1.00 97.06 87 LEU A C 1
ATOM 713 O O . LEU A 1 87 ? -6.048 5.901 -2.948 1.00 97.06 87 LEU A O 1
ATOM 717 N N . GLU A 1 88 ? -7.541 7.273 -2.009 1.00 97.38 88 GLU A N 1
ATOM 718 C CA . GLU A 1 88 ? -7.778 8.063 -3.223 1.00 97.38 88 GLU A CA 1
ATOM 719 C C . GLU A 1 88 ? -6.515 8.805 -3.681 1.00 97.38 88 GLU A C 1
ATOM 721 O O . GLU A 1 88 ? -6.144 8.730 -4.855 1.00 97.38 88 GLU A O 1
ATOM 726 N N . ALA A 1 89 ? -5.791 9.443 -2.758 1.00 96.69 89 ALA A N 1
ATOM 727 C CA . ALA A 1 89 ? -4.533 10.114 -3.071 1.00 96.69 89 ALA A CA 1
ATOM 728 C C . ALA A 1 89 ? -3.491 9.128 -3.626 1.00 96.69 89 ALA A C 1
ATOM 730 O O . ALA A 1 89 ? -2.934 9.343 -4.704 1.00 96.69 89 ALA A O 1
ATOM 731 N N . ARG A 1 90 ? -3.283 7.992 -2.948 1.00 95.88 90 ARG A N 1
ATOM 732 C CA . ARG A 1 90 ? -2.320 6.961 -3.367 1.00 95.88 90 ARG A CA 1
ATOM 733 C C . ARG A 1 90 ? -2.691 6.305 -4.687 1.00 95.88 90 ARG A C 1
ATOM 735 O O . ARG A 1 90 ? -1.813 6.030 -5.502 1.00 95.88 90 ARG A O 1
ATOM 742 N N . THR A 1 91 ? -3.974 6.055 -4.928 1.00 96.38 91 THR A N 1
ATOM 743 C CA . THR A 1 91 ? -4.424 5.488 -6.206 1.00 96.38 91 THR A CA 1
ATOM 744 C C . THR A 1 91 ? -4.259 6.479 -7.356 1.00 96.38 91 THR A C 1
ATOM 746 O O . THR A 1 91 ? -3.903 6.057 -8.458 1.00 96.38 91 THR A O 1
ATOM 749 N N . SER A 1 92 ? -4.444 7.780 -7.113 1.00 96.50 92 SER A N 1
ATOM 750 C CA . SER A 1 92 ? -4.138 8.827 -8.093 1.00 96.50 92 SER A CA 1
ATOM 751 C C . SER A 1 92 ? -2.640 8.892 -8.401 1.00 96.50 92 SER A C 1
ATOM 753 O O . SER A 1 92 ? -2.252 8.818 -9.567 1.00 96.50 92 SER A O 1
ATOM 755 N N . GLU A 1 93 ? -1.788 8.933 -7.372 1.00 96.62 93 GLU A N 1
ATOM 756 C CA . GLU A 1 93 ? -0.326 8.913 -7.529 1.00 96.62 93 GLU A CA 1
ATOM 757 C C . GLU A 1 93 ? 0.140 7.684 -8.320 1.00 96.62 93 GLU A C 1
ATOM 759 O O . GLU A 1 93 ? 0.933 7.793 -9.260 1.00 96.62 93 GLU A O 1
ATOM 764 N N . LEU A 1 94 ? -0.384 6.503 -7.977 1.00 96.56 94 LEU A N 1
ATOM 765 C CA . LEU A 1 94 ? -0.049 5.259 -8.661 1.00 96.56 94 LEU A CA 1
ATOM 766 C C . LEU A 1 94 ? -0.453 5.306 -10.135 1.00 96.56 94 LEU A C 1
ATOM 768 O O . LEU A 1 94 ? 0.313 4.857 -10.987 1.00 96.56 94 LEU A O 1
ATOM 772 N N . ARG A 1 95 ? -1.623 5.873 -10.451 1.00 96.94 95 ARG A N 1
ATOM 773 C CA . ARG A 1 95 ? -2.090 6.037 -11.832 1.00 96.94 95 ARG A CA 1
ATOM 774 C C . ARG A 1 95 ? -1.141 6.923 -12.631 1.00 96.94 95 ARG A C 1
ATOM 776 O O . ARG A 1 95 ? -0.699 6.517 -13.701 1.00 96.94 95 ARG A O 1
ATOM 783 N N . GLU A 1 96 ? -0.745 8.071 -12.089 1.00 96.44 96 GLU A N 1
ATOM 784 C CA . GLU A 1 96 ? 0.201 8.978 -12.752 1.00 96.44 96 GLU A CA 1
ATOM 785 C C . GLU A 1 96 ? 1.580 8.342 -12.971 1.00 96.44 96 GLU A C 1
ATOM 787 O O . GLU A 1 96 ? 2.232 8.551 -14.001 1.00 96.44 96 GLU A O 1
ATOM 792 N N . VAL A 1 97 ? 2.072 7.582 -11.990 1.00 96.38 97 VAL A N 1
ATOM 793 C CA . VAL A 1 97 ? 3.333 6.839 -12.116 1.00 96.38 97 VAL A CA 1
ATOM 794 C C . VAL A 1 97 ? 3.200 5.744 -13.171 1.00 96.38 97 VAL A C 1
ATOM 796 O O . VAL A 1 97 ? 4.093 5.589 -14.003 1.00 96.38 97 VAL A O 1
ATOM 799 N N . HIS A 1 98 ? 2.079 5.027 -13.191 1.00 95.75 98 HIS A N 1
ATOM 80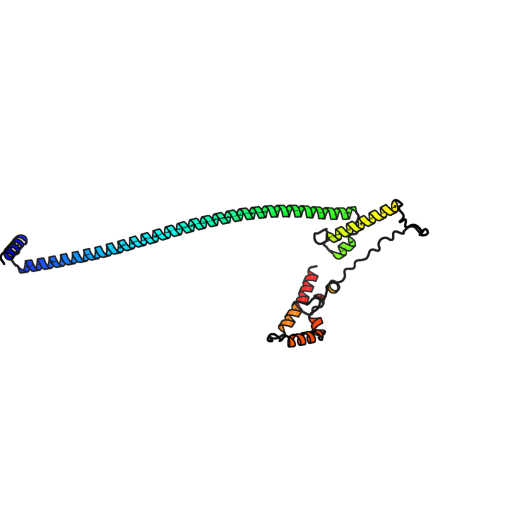0 C CA . HIS A 1 98 ? 1.827 3.969 -14.158 1.00 95.75 98 HIS A CA 1
ATOM 801 C C . HIS A 1 98 ? 1.723 4.508 -15.589 1.00 95.75 98 HIS A C 1
ATOM 803 O O . HIS A 1 98 ? 2.348 3.966 -16.496 1.00 95.75 98 HIS A O 1
ATOM 809 N N . GLU A 1 99 ? 1.028 5.625 -15.799 1.00 96.56 99 GLU A N 1
ATOM 810 C CA . GLU A 1 99 ? 0.960 6.292 -17.102 1.00 96.56 99 GLU A CA 1
ATOM 811 C C . GLU A 1 99 ? 2.336 6.776 -17.574 1.00 96.56 99 GLU A C 1
ATOM 813 O O . GLU A 1 99 ? 2.678 6.662 -18.753 1.00 96.56 99 GLU A O 1
ATOM 818 N N . ARG A 1 100 ? 3.166 7.308 -16.665 1.00 96.19 100 ARG A N 1
ATOM 819 C CA . ARG A 1 100 ? 4.563 7.657 -16.979 1.00 96.19 100 ARG A CA 1
ATOM 820 C C . ARG A 1 100 ? 5.378 6.424 -17.356 1.00 96.19 100 ARG A C 1
ATOM 822 O O . ARG A 1 100 ? 6.112 6.468 -18.341 1.00 96.19 100 ARG A O 1
ATOM 829 N N . TYR A 1 101 ? 5.228 5.332 -16.614 1.00 95.94 101 TYR A N 1
ATOM 830 C CA . TYR A 1 101 ? 5.895 4.067 -16.904 1.00 95.94 101 TYR A CA 1
ATOM 831 C C . TYR A 1 101 ? 5.502 3.528 -18.284 1.00 95.94 101 TYR A C 1
ATOM 833 O O . TYR A 1 101 ? 6.385 3.266 -19.097 1.00 95.94 101 TYR A O 1
ATOM 841 N N . GLN A 1 102 ? 4.205 3.455 -18.595 1.00 96.25 102 GLN A N 1
ATOM 842 C CA . GLN A 1 102 ? 3.714 3.000 -19.899 1.00 96.25 102 GLN A CA 1
ATOM 843 C C . GLN A 1 102 ? 4.230 3.876 -21.046 1.00 96.25 102 GLN A C 1
ATOM 845 O O . GLN A 1 102 ? 4.679 3.357 -22.070 1.00 96.25 102 GLN A O 1
ATOM 850 N N . ARG A 1 103 ? 4.225 5.206 -20.876 1.00 96.19 103 ARG A N 1
ATOM 851 C CA . ARG A 1 103 ? 4.797 6.129 -21.869 1.00 96.19 103 ARG A CA 1
ATOM 852 C C . ARG A 1 103 ? 6.282 5.864 -22.097 1.00 96.19 103 ARG A C 1
ATOM 854 O O . ARG A 1 103 ? 6.704 5.739 -23.245 1.00 96.19 103 ARG A O 1
ATOM 861 N N . ASN A 1 104 ? 7.061 5.735 -21.026 1.00 95.06 104 ASN A N 1
ATOM 862 C CA . ASN A 1 104 ? 8.496 5.472 -21.114 1.00 95.06 104 ASN A CA 1
ATOM 863 C C . ASN A 1 104 ? 8.786 4.104 -21.737 1.00 95.06 104 ASN A C 1
ATOM 865 O O . ASN A 1 104 ? 9.677 3.993 -22.573 1.00 95.06 104 ASN A O 1
ATOM 869 N N . GLN A 1 105 ? 8.005 3.081 -21.396 1.00 94.25 105 GLN A N 1
ATOM 870 C CA . GLN A 1 105 ? 8.112 1.757 -21.998 1.00 94.25 105 GLN A CA 1
ATOM 871 C C . GLN A 1 105 ? 7.798 1.799 -23.500 1.00 94.25 105 GLN A C 1
ATOM 873 O O . GLN A 1 105 ? 8.516 1.198 -24.296 1.00 94.25 105 GLN A O 1
ATOM 878 N N . GLY A 1 106 ? 6.789 2.573 -23.909 1.00 94.50 106 GLY A N 1
ATOM 879 C CA . GLY A 1 106 ? 6.489 2.815 -25.320 1.00 94.50 106 GLY A CA 1
ATOM 880 C C . GLY A 1 106 ? 7.630 3.515 -26.064 1.00 94.50 106 GLY A C 1
ATOM 881 O O . GLY A 1 106 ? 7.949 3.135 -27.189 1.00 94.50 106 GLY A O 1
ATOM 882 N N . ILE A 1 107 ? 8.275 4.509 -25.443 1.00 95.00 107 ILE A N 1
ATOM 883 C CA . ILE A 1 107 ? 9.456 5.182 -26.009 1.00 95.00 107 ILE A CA 1
ATOM 884 C C . ILE A 1 107 ? 10.623 4.202 -26.137 1.00 95.00 107 ILE A C 1
ATOM 886 O O . ILE A 1 107 ? 11.229 4.130 -27.202 1.00 95.00 107 ILE A O 1
ATOM 890 N N . LEU A 1 108 ? 10.910 3.424 -25.091 1.00 93.44 108 LEU A N 1
ATOM 891 C CA . LEU A 1 108 ? 11.970 2.419 -25.117 1.00 93.44 108 LEU A CA 1
ATOM 892 C C . LEU A 1 108 ? 11.735 1.422 -26.251 1.00 93.44 108 LEU A C 1
ATOM 894 O O . LEU A 1 108 ? 12.605 1.272 -27.096 1.00 93.44 108 LEU A O 1
ATOM 898 N N . ASN A 1 109 ? 10.545 0.833 -26.360 1.00 92.31 109 ASN A N 1
ATOM 899 C CA . ASN A 1 109 ? 10.239 -0.118 -27.432 1.00 92.31 109 ASN A CA 1
ATOM 900 C C . ASN A 1 109 ? 10.432 0.488 -28.834 1.00 92.31 109 ASN A C 1
ATOM 902 O O . ASN A 1 109 ? 10.970 -0.176 -29.719 1.00 92.31 109 ASN A O 1
ATOM 906 N N . LYS A 1 110 ? 10.058 1.761 -29.034 1.00 93.81 110 LYS A N 1
ATOM 907 C CA . LYS A 1 110 ? 10.312 2.474 -30.298 1.00 93.81 110 LYS A CA 1
ATOM 908 C C . LYS A 1 110 ? 11.804 2.639 -30.578 1.00 93.81 110 LYS A C 1
ATOM 910 O O . LYS A 1 110 ? 12.230 2.379 -31.696 1.00 93.81 110 LYS A O 1
ATOM 915 N N . LEU A 1 111 ? 12.594 3.035 -29.579 1.00 93.00 111 LEU A N 1
ATOM 916 C CA . LEU A 1 111 ? 14.047 3.165 -29.724 1.00 93.00 111 LEU A CA 1
ATOM 917 C C . LEU A 1 111 ? 14.692 1.825 -30.091 1.00 93.00 111 LEU A C 1
ATOM 919 O O . LEU A 1 111 ? 15.534 1.776 -30.982 1.00 93.00 111 LEU A O 1
ATOM 923 N N . MET A 1 112 ? 14.253 0.738 -29.459 1.00 91.06 112 MET A N 1
ATOM 924 C CA . MET A 1 112 ? 14.756 -0.605 -29.746 1.00 91.06 112 MET A CA 1
ATOM 925 C C . MET A 1 112 ? 14.412 -1.051 -31.174 1.00 91.06 112 MET A C 1
ATOM 927 O O . MET A 1 112 ? 15.294 -1.536 -31.879 1.00 91.06 112 MET A O 1
ATOM 931 N N . SER A 1 113 ? 13.184 -0.790 -31.640 1.00 92.12 113 SER A N 1
ATOM 932 C CA . SER A 1 113 ? 12.780 -1.018 -33.040 1.00 92.12 113 SER A CA 1
ATOM 933 C C . SER A 1 113 ? 13.634 -0.209 -34.017 1.00 92.12 113 SER A C 1
ATOM 935 O O . SER A 1 113 ? 14.159 -0.748 -34.987 1.00 92.12 113 SER A O 1
ATOM 937 N N . TRP A 1 114 ? 13.855 1.079 -33.744 1.00 93.19 114 TRP A N 1
ATOM 938 C CA . TRP A 1 114 ? 14.690 1.925 -34.600 1.00 93.19 114 TRP A CA 1
ATOM 939 C C . TRP A 1 114 ? 16.138 1.445 -34.665 1.00 93.19 114 TRP A C 1
ATOM 941 O O . TRP A 1 114 ? 16.763 1.511 -35.722 1.00 93.19 114 TRP A O 1
ATOM 951 N N . MET A 1 115 ? 16.682 0.924 -33.567 1.00 90.25 115 MET A N 1
ATOM 952 C CA . MET A 1 115 ? 18.013 0.318 -33.576 1.00 90.25 115 MET A CA 1
ATOM 953 C C . MET A 1 115 ? 18.065 -0.940 -34.450 1.00 90.25 115 MET A C 1
ATOM 955 O O . MET A 1 115 ? 19.045 -1.145 -35.174 1.00 90.25 115 MET A O 1
ATOM 959 N N . GLU A 1 116 ? 17.019 -1.768 -34.426 1.00 89.31 116 GLU A N 1
ATOM 960 C CA . GLU A 1 116 ? 16.900 -2.923 -35.320 1.00 89.31 116 GLU A CA 1
ATOM 961 C C . GLU A 1 116 ? 16.849 -2.494 -36.785 1.00 89.31 116 GLU A C 1
ATOM 963 O O . GLU A 1 116 ? 17.609 -3.023 -37.604 1.00 89.31 116 GLU A O 1
ATOM 968 N N . GLU A 1 117 ? 16.020 -1.499 -37.097 1.00 91.00 117 GLU A N 1
ATOM 969 C CA . GLU A 1 117 ? 15.896 -0.908 -38.429 1.00 91.00 117 GLU A CA 1
ATOM 970 C C . GLU A 1 117 ? 17.234 -0.332 -38.911 1.00 91.00 117 GLU A C 1
ATOM 972 O O . GLU A 1 117 ? 17.667 -0.625 -40.026 1.00 91.00 117 GLU A O 1
ATOM 977 N N . MET A 1 118 ? 17.957 0.407 -38.062 1.00 90.50 118 MET A N 1
ATOM 978 C CA . MET A 1 118 ? 19.282 0.939 -38.396 1.00 90.50 118 MET A CA 1
ATOM 979 C C . MET A 1 118 ? 20.301 -0.162 -38.685 1.00 90.50 118 MET A C 1
ATOM 981 O O . MET A 1 118 ? 21.065 -0.058 -39.648 1.00 90.50 118 MET A O 1
ATOM 985 N N . CYS A 1 119 ? 20.295 -1.246 -37.906 1.00 88.06 119 CYS A N 1
ATOM 986 C CA . CYS A 1 119 ? 21.154 -2.397 -38.177 1.00 88.06 119 CYS A CA 1
ATOM 987 C C . CYS A 1 119 ? 20.865 -3.027 -39.546 1.00 88.06 119 CYS A C 1
ATOM 989 O O . CYS A 1 119 ? 21.794 -3.481 -40.220 1.00 88.06 119 CYS A O 1
ATOM 991 N N . VAL A 1 120 ? 19.594 -3.064 -39.959 1.00 88.81 120 VAL A N 1
ATOM 992 C CA . VAL A 1 120 ? 19.182 -3.570 -41.275 1.00 88.81 120 VAL A CA 1
ATOM 993 C C . VAL A 1 120 ? 19.614 -2.608 -42.385 1.00 88.81 120 VAL A C 1
ATOM 995 O O . VAL A 1 120 ? 20.246 -3.043 -43.349 1.00 88.81 120 VAL A O 1
ATOM 998 N N . LEU A 1 121 ? 19.354 -1.306 -42.229 1.00 90.62 121 LEU A N 1
ATOM 999 C CA . LEU A 1 121 ? 19.709 -0.269 -43.206 1.00 90.62 121 LEU A CA 1
ATOM 1000 C C . LEU A 1 121 ? 21.217 -0.219 -43.481 1.00 90.62 121 LEU A C 1
ATOM 1002 O O . LEU A 1 121 ? 21.642 -0.177 -44.636 1.00 90.62 121 LEU A O 1
ATOM 1006 N N . LEU A 1 122 ? 22.037 -0.285 -42.431 1.00 88.06 122 LEU A N 1
ATOM 1007 C CA . LEU A 1 122 ? 23.500 -0.237 -42.530 1.00 88.06 122 LEU A CA 1
ATOM 1008 C C . LEU A 1 122 ? 24.134 -1.587 -42.906 1.00 88.06 122 LEU A C 1
ATOM 1010 O O . LEU A 1 122 ? 25.352 -1.667 -43.117 1.00 88.06 122 LEU A O 1
ATOM 1014 N N . ARG A 1 123 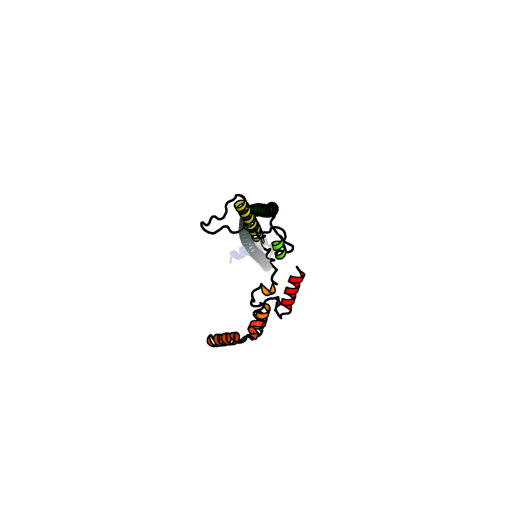? 23.317 -2.646 -43.018 1.00 86.94 123 ARG A N 1
ATOM 1015 C CA . ARG A 1 123 ? 23.742 -4.032 -43.269 1.00 86.94 123 ARG A CA 1
ATOM 1016 C C . ARG A 1 123 ? 24.820 -4.482 -42.278 1.00 86.94 123 ARG A C 1
ATOM 1018 O O . ARG A 1 123 ? 25.886 -4.955 -42.673 1.00 86.94 123 ARG A O 1
ATOM 1025 N N . CYS A 1 124 ? 24.558 -4.273 -40.991 1.00 85.31 124 CYS A N 1
ATOM 1026 C CA . CYS A 1 124 ? 25.459 -4.663 -39.913 1.00 85.31 124 CYS A CA 1
ATOM 1027 C C . CYS A 1 124 ? 25.615 -6.196 -39.838 1.00 85.31 124 CYS A C 1
ATOM 1029 O O . CYS A 1 124 ? 24.626 -6.924 -39.928 1.00 85.31 124 CYS A O 1
ATOM 1031 N N . ASP A 1 125 ? 26.841 -6.696 -39.629 1.00 83.06 125 ASP A N 1
ATOM 1032 C CA . ASP A 1 125 ? 27.093 -8.132 -39.423 1.00 83.06 125 ASP A CA 1
ATOM 1033 C C . ASP A 1 125 ? 26.720 -8.529 -37.986 1.00 83.06 125 ASP A C 1
ATOM 1035 O O . ASP A 1 125 ? 27.450 -8.236 -37.039 1.00 83.06 125 ASP A O 1
ATOM 1039 N N . LYS A 1 126 ? 25.557 -9.173 -37.825 1.00 81.50 126 LYS A N 1
ATOM 1040 C CA . LYS A 1 126 ? 25.031 -9.613 -36.522 1.00 81.50 126 LYS A CA 1
ATOM 1041 C C . LYS A 1 126 ? 25.588 -10.967 -36.070 1.00 81.50 126 LYS A C 1
ATOM 1043 O O . LYS A 1 126 ? 25.405 -11.319 -34.910 1.00 81.50 126 LYS A O 1
ATOM 1048 N N . ALA A 1 127 ? 26.281 -11.716 -36.935 1.00 79.12 127 ALA A N 1
ATOM 1049 C CA . ALA A 1 127 ? 26.798 -13.051 -36.618 1.00 79.12 127 ALA A CA 1
ATOM 1050 C C . ALA A 1 127 ? 27.625 -13.129 -35.313 1.00 79.12 127 ALA A C 1
ATOM 1052 O O . ALA A 1 127 ? 27.362 -14.031 -34.518 1.00 79.12 127 ALA A O 1
ATOM 1053 N N . PRO A 1 128 ? 28.567 -12.204 -35.024 1.00 74.25 128 PRO A N 1
ATOM 1054 C CA . PRO A 1 128 ? 29.314 -12.242 -33.764 1.00 74.25 128 PRO A CA 1
ATOM 1055 C C . PRO A 1 128 ? 28.444 -11.944 -32.535 1.00 74.25 128 PRO A C 1
ATOM 1057 O O . PRO A 1 128 ? 28.737 -12.441 -31.454 1.00 74.25 128 PRO A O 1
ATOM 1060 N N . LEU A 1 129 ? 27.376 -11.155 -32.687 1.00 76.81 129 LEU A N 1
ATOM 1061 C CA . LEU A 1 129 ? 26.436 -10.869 -31.601 1.00 76.81 129 LEU A CA 1
ATOM 1062 C C . LEU A 1 129 ? 25.530 -12.074 -31.323 1.00 76.81 129 LEU A C 1
ATOM 1064 O O . LEU A 1 129 ? 25.318 -12.425 -30.169 1.00 76.81 129 LEU A O 1
ATOM 1068 N N . LEU A 1 130 ? 25.046 -12.738 -32.375 1.00 77.81 130 LEU A N 1
ATOM 1069 C CA . LEU A 1 130 ? 24.209 -13.936 -32.265 1.00 77.81 130 LEU A CA 1
ATOM 1070 C C . LEU A 1 130 ? 24.962 -15.112 -31.631 1.00 77.81 130 LEU A C 1
ATOM 1072 O O . LEU A 1 130 ? 24.384 -15.848 -30.842 1.00 77.81 130 LEU A O 1
ATOM 1076 N N . ALA A 1 131 ? 26.263 -15.246 -31.905 1.00 76.88 131 ALA A N 1
ATOM 1077 C CA . ALA A 1 131 ? 27.104 -16.258 -31.265 1.00 76.88 131 ALA A CA 1
ATOM 1078 C C . ALA A 1 131 ? 27.241 -16.061 -29.741 1.00 76.88 131 ALA A C 1
ATOM 1080 O O . ALA A 1 131 ? 27.465 -17.029 -29.023 1.00 76.88 131 ALA A O 1
ATOM 1081 N N . LEU A 1 132 ? 27.107 -14.822 -29.253 1.00 75.31 132 LEU A N 1
ATOM 1082 C CA . LEU A 1 132 ? 27.204 -14.476 -27.830 1.00 75.31 132 LEU A CA 1
ATOM 1083 C C . LEU A 1 132 ? 25.845 -14.466 -27.120 1.00 75.31 132 LEU A C 1
ATOM 1085 O O . LEU A 1 132 ? 25.780 -14.732 -25.925 1.00 75.31 132 LEU A O 1
ATOM 1089 N N . LEU A 1 133 ? 24.775 -14.111 -27.835 1.00 74.69 133 LEU A N 1
ATOM 1090 C CA . LEU A 1 133 ? 23.434 -13.915 -27.272 1.00 74.69 133 LEU A CA 1
ATOM 1091 C C . LEU A 1 133 ? 22.497 -15.114 -27.474 1.00 74.69 133 LEU A C 1
ATOM 1093 O O . LEU A 1 133 ? 21.409 -15.124 -26.897 1.00 74.69 133 LEU A O 1
ATOM 1097 N N . GLY A 1 134 ? 22.888 -16.100 -28.287 1.00 74.19 134 GLY A N 1
ATOM 1098 C CA . GLY A 1 134 ? 22.076 -17.282 -28.571 1.00 74.19 134 GLY A CA 1
ATOM 1099 C C . GLY A 1 134 ? 20.723 -16.913 -29.186 1.00 74.19 134 GLY A C 1
ATOM 1100 O O . GLY A 1 134 ? 20.661 -16.222 -30.205 1.00 74.19 134 GLY A O 1
ATOM 1101 N N . GLU A 1 135 ? 19.637 -17.352 -28.545 1.00 67.62 135 GLU A N 1
ATOM 1102 C CA . GLU A 1 135 ? 18.253 -17.115 -28.984 1.00 67.62 135 GLU A CA 1
ATOM 1103 C C . GLU A 1 135 ? 17.783 -15.655 -28.828 1.00 67.62 135 GLU A C 1
ATOM 1105 O O . GLU A 1 135 ? 16.782 -15.255 -29.424 1.00 67.62 135 GLU A O 1
ATOM 1110 N N . HIS A 1 136 ? 18.512 -14.809 -28.090 1.00 67.00 136 HIS A N 1
ATOM 1111 C CA . HIS A 1 136 ? 18.172 -13.392 -27.912 1.00 67.00 136 HIS A CA 1
ATOM 1112 C C . HIS A 1 136 ? 18.651 -12.526 -29.088 1.00 67.00 136 HIS A C 1
ATOM 1114 O O . HIS A 1 136 ? 19.448 -11.594 -28.935 1.00 67.00 136 HIS A O 1
ATOM 1120 N N . SER A 1 137 ? 18.146 -12.838 -30.284 1.00 70.06 137 SER A N 1
ATOM 1121 C CA . SER A 1 137 ? 18.520 -12.179 -31.539 1.00 70.06 137 SER A CA 1
ATOM 1122 C C . SER A 1 137 ? 17.919 -10.784 -31.729 1.00 70.06 137 SER A C 1
ATOM 1124 O O . SER A 1 137 ? 18.347 -10.061 -32.628 1.00 70.06 137 SER A O 1
ATOM 1126 N N . SER A 1 138 ? 16.919 -10.408 -30.930 1.00 81.56 138 SER A N 1
ATOM 1127 C CA . SER A 1 138 ? 16.299 -9.081 -30.965 1.00 81.56 138 SER A CA 1
ATOM 1128 C C . SER A 1 138 ? 17.017 -8.095 -30.045 1.00 81.56 138 SER A C 1
ATOM 1130 O O . SER A 1 138 ? 17.710 -8.470 -29.093 1.00 81.56 138 SER A O 1
ATOM 1132 N N . VAL A 1 139 ? 16.857 -6.807 -30.328 1.00 84.25 139 VAL A N 1
ATOM 1133 C CA . VAL A 1 139 ? 17.425 -5.730 -29.519 1.00 84.25 139 VAL A CA 1
ATOM 1134 C C . VAL A 1 139 ? 16.603 -5.637 -28.228 1.00 84.25 139 VAL A C 1
ATOM 1136 O O . VAL A 1 139 ? 15.387 -5.471 -28.241 1.00 84.25 139 VAL A O 1
ATOM 1139 N N . SER A 1 140 ? 17.274 -5.764 -27.086 1.00 86.06 140 SER A N 1
ATOM 1140 C CA . SER A 1 140 ? 16.725 -5.751 -25.727 1.00 86.06 140 SER A CA 1
ATOM 1141 C C . SER A 1 140 ? 17.529 -4.823 -24.809 1.00 86.06 140 SER A C 1
ATOM 1143 O O . SER A 1 140 ? 18.670 -4.457 -25.096 1.00 86.06 140 SER A O 1
ATOM 1145 N N . LEU A 1 141 ? 16.943 -4.426 -23.677 1.00 84.19 141 LEU A N 1
ATOM 1146 C CA . LEU A 1 141 ? 17.592 -3.546 -22.689 1.00 84.19 141 LEU A CA 1
ATOM 1147 C C . LEU A 1 141 ? 18.910 -4.111 -22.131 1.00 84.19 141 LEU A C 1
ATOM 1149 O O . LEU A 1 141 ? 19.696 -3.366 -21.553 1.00 84.19 141 LEU A O 1
ATOM 1153 N N . LEU A 1 142 ? 19.170 -5.403 -22.316 1.00 83.31 142 LEU A N 1
ATOM 1154 C CA . LEU A 1 142 ? 20.408 -6.053 -21.892 1.00 83.31 142 LEU A CA 1
ATOM 1155 C C . LEU A 1 142 ? 21.499 -5.978 -22.968 1.00 83.31 142 LEU A C 1
ATOM 1157 O O . LEU A 1 142 ? 22.681 -5.924 -22.641 1.00 83.31 142 LEU A O 1
ATOM 1161 N N . ASN A 1 143 ? 21.119 -5.955 -24.250 1.00 86.31 143 ASN A N 1
ATOM 1162 C CA . ASN A 1 143 ? 22.055 -6.059 -25.371 1.00 86.31 143 ASN A CA 1
ATOM 1163 C C . ASN A 1 143 ? 22.139 -4.790 -26.249 1.00 86.31 143 ASN A C 1
ATOM 1165 O O . ASN A 1 143 ? 23.006 -4.723 -27.123 1.00 86.31 143 ASN A O 1
ATOM 1169 N N . TRP A 1 144 ? 21.313 -3.762 -26.006 1.00 88.69 144 TRP A N 1
ATOM 1170 C CA . TRP A 1 144 ? 21.275 -2.522 -26.802 1.00 88.69 144 TRP A CA 1
ATOM 1171 C C . TRP A 1 144 ? 22.660 -1.880 -26.971 1.00 88.69 144 TRP A C 1
ATOM 1173 O O . TRP A 1 144 ? 23.013 -1.439 -28.063 1.00 88.69 144 TRP A O 1
ATOM 1183 N N . GLY A 1 145 ? 23.491 -1.889 -25.924 1.00 88.81 145 GLY A N 1
ATOM 1184 C CA . GLY A 1 145 ? 24.838 -1.318 -25.975 1.00 88.81 145 GLY A CA 1
ATOM 1185 C C . GLY A 1 145 ? 25.747 -2.020 -26.990 1.00 88.81 145 GLY A C 1
ATOM 1186 O O . GLY A 1 145 ? 26.566 -1.373 -27.643 1.00 88.81 145 GLY A O 1
ATOM 1187 N N . MET A 1 146 ? 25.578 -3.332 -27.179 1.00 87.06 146 MET A N 1
ATOM 1188 C CA . MET A 1 146 ? 26.320 -4.095 -28.187 1.00 87.06 146 MET A CA 1
ATOM 1189 C C . MET A 1 146 ? 25.850 -3.741 -29.602 1.00 87.06 146 MET A C 1
ATOM 1191 O O . MET A 1 146 ? 26.677 -3.536 -30.491 1.00 87.06 146 MET A O 1
ATOM 1195 N N . TYR A 1 147 ? 24.537 -3.598 -29.797 1.00 88.88 147 TYR A N 1
ATOM 1196 C CA . TYR A 1 147 ? 23.961 -3.161 -31.069 1.00 88.88 147 TYR A CA 1
ATOM 1197 C C . TYR A 1 147 ? 24.366 -1.728 -31.440 1.00 88.88 147 TYR A C 1
ATOM 1199 O O . TYR A 1 147 ? 24.714 -1.485 -32.593 1.00 88.88 147 TYR A O 1
ATOM 1207 N N . MET A 1 148 ? 24.424 -0.798 -30.479 1.00 90.00 148 MET A N 1
ATOM 1208 C CA . MET A 1 148 ? 24.913 0.567 -30.728 1.00 90.00 148 MET A CA 1
ATOM 1209 C C . MET A 1 148 ? 26.366 0.581 -31.198 1.00 90.00 148 MET A C 1
ATOM 1211 O O . MET A 1 148 ? 26.678 1.238 -32.186 1.00 90.00 148 MET A O 1
ATOM 1215 N N . ARG A 1 149 ? 27.248 -0.192 -30.553 1.00 89.31 149 ARG A N 1
ATOM 1216 C CA . ARG A 1 149 ? 28.654 -0.312 -30.979 1.00 89.31 149 ARG A CA 1
ATOM 1217 C C . ARG A 1 149 ? 28.788 -0.910 -32.377 1.00 89.31 149 ARG A C 1
ATOM 1219 O O . ARG A 1 149 ? 29.676 -0.524 -33.134 1.00 89.31 149 ARG A O 1
ATOM 1226 N N . LEU A 1 150 ? 27.919 -1.860 -32.725 1.00 88.88 150 LEU A N 1
ATOM 1227 C CA . LEU A 1 150 ? 27.894 -2.451 -34.060 1.00 88.88 150 LEU A CA 1
ATOM 1228 C C . LEU A 1 150 ? 27.483 -1.418 -35.118 1.00 88.88 150 LEU A C 1
ATOM 1230 O O . LEU A 1 150 ? 28.132 -1.327 -36.161 1.00 88.88 150 LEU A O 1
ATOM 1234 N N . ILE A 1 151 ? 26.438 -0.635 -34.832 1.00 90.50 151 ILE A N 1
ATOM 1235 C CA . ILE A 1 151 ? 25.986 0.476 -35.677 1.00 90.50 151 ILE A CA 1
ATOM 1236 C C . ILE A 1 151 ? 27.113 1.495 -35.850 1.00 90.50 151 ILE A C 1
ATOM 1238 O O . ILE A 1 151 ? 27.467 1.792 -36.985 1.00 90.50 151 ILE A O 1
ATOM 1242 N N . GLU A 1 152 ? 27.716 1.958 -34.753 1.00 91.25 152 GLU A N 1
ATOM 1243 C CA . GLU A 1 152 ? 28.808 2.941 -34.739 1.00 91.25 152 GLU A CA 1
ATOM 1244 C C . GLU A 1 152 ? 30.008 2.491 -35.578 1.00 91.25 152 GLU A C 1
ATOM 1246 O O . GLU A 1 152 ? 30.495 3.223 -36.440 1.00 91.25 152 GLU A O 1
ATOM 1251 N N . ARG A 1 153 ? 30.468 1.251 -35.378 1.00 89.25 153 ARG A N 1
ATOM 1252 C CA . ARG A 1 153 ? 31.567 0.694 -36.169 1.00 89.25 153 ARG A CA 1
ATOM 1253 C C . ARG A 1 153 ? 31.220 0.675 -37.654 1.00 89.25 153 ARG A C 1
ATOM 1255 O O . ARG A 1 153 ? 32.052 1.019 -38.489 1.00 89.25 153 ARG A O 1
ATOM 1262 N N . ARG A 1 154 ? 29.986 0.291 -37.991 1.00 88.62 154 ARG A N 1
ATOM 1263 C CA . ARG A 1 154 ? 29.547 0.199 -39.381 1.00 88.62 154 ARG A CA 1
ATOM 1264 C C . ARG A 1 154 ? 29.420 1.571 -40.042 1.00 88.62 154 ARG A C 1
ATOM 1266 O O . ARG A 1 154 ? 29.805 1.701 -41.203 1.00 88.62 154 ARG A O 1
ATOM 1273 N N . THR A 1 155 ? 28.915 2.583 -39.340 1.00 89.81 155 THR A N 1
ATOM 1274 C CA . THR A 1 155 ? 28.878 3.960 -39.853 1.00 89.81 155 THR A CA 1
ATOM 1275 C C . THR A 1 155 ? 30.279 4.517 -40.058 1.00 89.81 155 THR A C 1
ATOM 1277 O O . THR A 1 155 ? 30.530 5.089 -41.117 1.00 89.81 155 THR A O 1
ATOM 1280 N N . LEU A 1 156 ? 31.209 4.299 -39.123 1.00 89.75 156 LEU A N 1
ATOM 12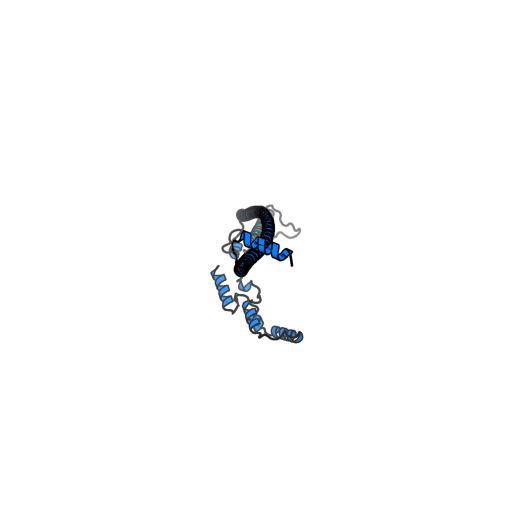81 C CA . LEU A 1 156 ? 32.609 4.705 -39.289 1.00 89.75 156 LEU A CA 1
ATOM 1282 C C . LEU A 1 156 ? 33.261 4.042 -40.509 1.00 89.75 156 LEU A C 1
ATOM 1284 O O . LEU A 1 156 ? 33.915 4.722 -41.297 1.00 89.75 156 LEU A O 1
ATOM 1288 N N . ASP A 1 157 ? 33.037 2.742 -40.718 1.00 87.56 157 ASP A N 1
ATOM 1289 C CA . ASP A 1 157 ? 33.534 2.035 -41.903 1.00 87.56 157 ASP A CA 1
ATOM 1290 C C . ASP A 1 157 ? 32.992 2.656 -43.202 1.00 87.56 157 ASP A C 1
ATOM 1292 O O . ASP A 1 157 ? 33.745 2.861 -44.154 1.00 87.56 157 ASP A O 1
ATOM 1296 N N . ILE A 1 158 ? 31.695 2.985 -43.249 1.00 87.50 158 ILE A N 1
ATOM 1297 C CA . ILE A 1 158 ? 31.067 3.625 -44.417 1.00 87.50 158 ILE A CA 1
ATOM 1298 C C . ILE A 1 158 ? 31.669 5.012 -44.667 1.00 87.50 158 ILE A C 1
ATOM 1300 O O . ILE A 1 158 ? 32.018 5.318 -45.807 1.00 87.50 158 ILE A O 1
ATOM 1304 N N . ILE A 1 159 ? 31.831 5.827 -43.622 1.00 86.62 159 ILE A N 1
ATOM 1305 C CA . ILE A 1 159 ? 32.440 7.162 -43.719 1.00 86.62 159 ILE A CA 1
ATOM 1306 C C . ILE A 1 159 ? 33.871 7.054 -44.252 1.00 86.62 159 ILE A C 1
ATOM 1308 O O . ILE A 1 159 ? 34.227 7.769 -45.184 1.00 86.62 159 ILE A O 1
ATOM 1312 N N . ASN A 1 160 ? 34.671 6.121 -43.731 1.00 84.00 160 ASN A N 1
ATOM 1313 C CA . ASN A 1 160 ? 36.043 5.900 -44.191 1.00 84.00 160 ASN A CA 1
ATOM 1314 C C . ASN A 1 160 ? 36.099 5.477 -45.668 1.00 84.00 160 ASN A C 1
ATOM 1316 O O . ASN A 1 160 ? 36.962 5.939 -46.414 1.00 84.00 160 ASN A O 1
ATOM 1320 N N . ILE A 1 161 ? 35.170 4.625 -46.117 1.00 84.06 161 ILE A N 1
ATOM 1321 C CA . ILE A 1 161 ? 35.070 4.226 -47.529 1.00 84.06 161 ILE A CA 1
ATOM 1322 C C . ILE A 1 161 ? 34.742 5.434 -48.415 1.00 84.06 161 ILE A C 1
ATOM 1324 O O . ILE A 1 161 ? 35.360 5.595 -49.468 1.00 84.06 161 ILE A O 1
ATOM 1328 N N . LEU A 1 162 ? 33.789 6.277 -48.007 1.00 82.44 162 LEU A N 1
ATOM 1329 C CA . LEU A 1 162 ? 33.415 7.485 -48.749 1.00 82.44 162 LEU A CA 1
ATOM 1330 C C . LEU A 1 162 ? 34.568 8.492 -48.799 1.00 82.44 162 LEU A C 1
ATOM 1332 O O . LEU A 1 162 ? 34.920 8.947 -49.883 1.00 82.44 162 LEU A O 1
ATOM 1336 N N . TYR A 1 163 ? 35.227 8.736 -47.666 1.00 81.00 163 TYR A N 1
ATOM 1337 C CA . TYR A 1 163 ? 36.385 9.625 -47.559 1.00 81.00 163 TYR A CA 1
ATOM 1338 C C . TYR A 1 163 ? 37.527 9.216 -48.505 1.00 81.00 163 TYR A C 1
ATOM 1340 O O . TYR A 1 163 ? 38.062 10.040 -49.248 1.00 81.00 163 TYR A O 1
ATOM 1348 N N . CYS A 1 164 ? 37.862 7.922 -48.546 1.00 75.75 164 CYS A N 1
ATOM 1349 C CA . CYS A 1 164 ? 38.858 7.390 -49.478 1.00 75.75 164 CYS A CA 1
ATOM 1350 C C . CYS A 1 164 ? 38.404 7.484 -50.946 1.00 75.75 164 CYS A C 1
ATOM 1352 O O . CYS A 1 164 ? 39.231 7.686 -51.836 1.00 75.75 164 CYS A O 1
ATOM 1354 N N . ARG A 1 165 ? 37.101 7.325 -51.218 1.00 76.25 165 ARG A N 1
ATOM 1355 C CA . ARG A 1 165 ? 36.528 7.364 -52.573 1.00 76.25 165 ARG A CA 1
ATOM 1356 C C . ARG A 1 165 ? 36.480 8.776 -53.158 1.00 76.25 165 ARG A C 1
ATOM 1358 O O . ARG A 1 165 ? 36.641 8.922 -54.366 1.00 76.25 165 ARG A O 1
ATOM 1365 N N . GLU A 1 166 ? 36.293 9.793 -52.325 1.00 77.69 166 GLU A N 1
ATOM 1366 C CA . GLU A 1 166 ? 36.271 11.209 -52.721 1.00 77.69 166 GLU A CA 1
ATOM 1367 C C . GLU A 1 166 ? 37.672 11.783 -53.001 1.00 77.69 166 GLU A C 1
ATOM 1369 O O . GLU A 1 166 ? 37.810 12.943 -53.379 1.00 77.69 166 GLU A O 1
ATOM 1374 N N . GLY A 1 167 ? 38.721 10.957 -52.908 1.00 61.00 167 GLY A N 1
ATOM 1375 C CA . GLY A 1 167 ? 40.059 11.334 -53.353 1.00 61.00 167 GLY A CA 1
ATOM 1376 C C . GLY A 1 167 ? 40.820 12.196 -52.352 1.00 61.00 167 GLY A C 1
ATOM 1377 O O . GLY A 1 167 ? 41.721 12.927 -52.757 1.00 61.00 167 GLY A O 1
ATOM 1378 N N . HIS A 1 168 ? 40.510 12.090 -51.059 1.00 54.81 168 HIS A N 1
ATOM 1379 C CA . HIS A 1 168 ? 41.378 12.570 -49.989 1.00 54.81 168 HIS A CA 1
ATOM 1380 C C . HIS A 1 168 ? 42.383 11.465 -49.617 1.00 54.81 168 HIS A C 1
ATOM 1382 O O . HIS A 1 168 ? 42.090 10.631 -48.758 1.00 54.81 168 HIS A O 1
ATOM 1388 N N . PRO A 1 169 ? 43.580 11.391 -50.238 1.00 51.03 169 PRO A N 1
ATOM 1389 C CA . PRO A 1 169 ? 44.647 10.593 -49.656 1.00 51.03 169 PRO A CA 1
ATOM 1390 C C . PRO A 1 169 ? 44.961 11.177 -48.269 1.00 51.03 169 PRO A C 1
ATOM 1392 O O . PRO A 1 169 ? 44.905 12.402 -48.113 1.00 51.03 169 PRO A O 1
ATOM 1395 N N . PRO A 1 170 ? 45.336 10.367 -47.263 1.00 48.81 170 PRO A N 1
ATOM 1396 C CA . PRO A 1 170 ? 45.948 10.902 -46.057 1.00 48.81 170 PRO A CA 1
ATOM 1397 C C . PRO A 1 170 ? 47.260 11.589 -46.462 1.00 48.81 170 PRO A C 1
ATOM 1399 O O . PRO A 1 170 ? 48.308 10.962 -46.600 1.00 48.81 170 PRO A O 1
ATOM 1402 N N . SER A 1 171 ? 47.181 12.892 -46.724 1.00 46.50 171 SER A N 1
ATOM 1403 C CA . SER A 1 171 ? 48.312 13.759 -47.018 1.00 46.50 171 SER A CA 1
ATOM 1404 C C . SER A 1 171 ? 49.048 14.039 -45.712 1.00 46.50 171 SER A C 1
ATOM 1406 O O . SER A 1 171 ? 48.941 15.121 -45.139 1.00 46.50 171 SER A O 1
ATOM 1408 N N . ILE A 1 172 ? 49.818 13.059 -45.246 1.00 48.88 172 ILE A N 1
ATOM 1409 C CA . ILE A 1 172 ? 51.003 13.356 -44.449 1.00 48.88 172 ILE A CA 1
ATOM 1410 C C . ILE A 1 172 ? 52.113 13.598 -45.469 1.00 48.88 172 ILE A C 1
ATOM 1412 O O . ILE A 1 172 ? 52.555 12.696 -46.183 1.00 48.88 172 ILE A O 1
ATOM 1416 N N . SER A 1 173 ? 52.478 14.864 -45.606 1.00 46.31 173 SER A N 1
ATOM 1417 C CA . SER A 1 173 ? 53.504 15.369 -46.505 1.00 46.31 173 SER A CA 1
ATOM 1418 C C . SER A 1 173 ? 54.825 14.602 -46.347 1.00 46.31 173 SER A C 1
ATOM 1420 O O . SER A 1 173 ? 55.437 14.608 -45.283 1.00 46.31 173 SER A O 1
ATOM 1422 N N . GLY A 1 174 ? 55.298 13.983 -47.436 1.00 48.88 174 GLY A N 1
ATOM 1423 C CA . GLY A 1 174 ? 56.726 13.681 -47.614 1.00 48.88 174 GLY A CA 1
ATOM 1424 C C . GLY A 1 174 ? 57.151 12.231 -47.860 1.00 48.88 174 GLY A C 1
ATOM 1425 O O . GLY A 1 174 ? 58.352 12.004 -47.988 1.00 48.88 174 GLY A O 1
ATOM 1426 N N . ILE A 1 175 ? 56.252 11.247 -47.972 1.00 47.78 175 ILE A N 1
ATOM 1427 C CA . ILE A 1 175 ? 56.666 9.842 -48.168 1.00 47.78 175 ILE A CA 1
ATOM 1428 C C . ILE A 1 175 ? 56.178 9.292 -49.516 1.00 47.78 175 ILE A C 1
ATOM 1430 O O . ILE A 1 175 ? 55.026 9.456 -49.909 1.00 47.78 175 ILE A O 1
ATOM 1434 N N . LYS A 1 176 ? 57.123 8.682 -50.246 1.00 45.53 176 LYS A N 1
ATOM 1435 C CA . LYS A 1 176 ? 57.004 8.116 -51.600 1.00 45.53 176 LYS A CA 1
ATOM 1436 C C . LYS A 1 176 ? 55.743 7.257 -51.766 1.00 45.53 176 LYS A C 1
ATOM 1438 O O . LYS A 1 176 ? 55.401 6.491 -50.873 1.00 45.53 176 LYS A O 1
ATOM 1443 N N . ARG A 1 177 ? 55.123 7.361 -52.952 1.00 49.81 177 ARG A N 1
ATOM 1444 C CA . ARG A 1 177 ? 53.925 6.627 -53.404 1.00 49.81 177 ARG A CA 1
ATOM 1445 C C . ARG A 1 177 ? 53.989 5.142 -53.018 1.00 49.81 177 ARG A C 1
ATOM 1447 O O . ARG A 1 177 ? 54.642 4.356 -53.703 1.00 49.81 177 ARG A O 1
ATOM 1454 N N . SER A 1 178 ? 53.306 4.768 -51.942 1.00 49.09 178 SER A N 1
ATOM 1455 C CA . SER A 1 178 ? 52.939 3.380 -51.678 1.00 49.09 178 SER A CA 1
ATOM 1456 C C . SER A 1 178 ? 51.778 2.980 -52.602 1.00 49.09 178 SER A C 1
ATOM 1458 O O . SER A 1 178 ? 51.027 3.852 -53.055 1.00 49.09 178 SER A O 1
ATOM 1460 N N . PRO A 1 179 ? 51.639 1.684 -52.941 1.00 48.91 179 PRO A N 1
ATOM 1461 C CA . PRO A 1 179 ? 50.493 1.195 -53.704 1.00 48.91 179 PRO A CA 1
ATOM 1462 C C . PRO A 1 179 ? 49.174 1.587 -53.013 1.00 48.91 179 PRO A C 1
ATOM 1464 O O . PRO A 1 179 ? 49.172 1.790 -51.794 1.00 48.91 179 PRO A O 1
ATOM 1467 N N . PRO A 1 180 ? 48.066 1.715 -53.775 1.00 53.72 180 PRO A N 1
ATOM 1468 C CA . PRO A 1 180 ? 46.776 2.138 -53.236 1.00 53.72 180 PRO A CA 1
ATOM 1469 C C . PRO A 1 180 ? 46.431 1.314 -51.991 1.00 53.72 180 PRO A C 1
ATOM 1471 O O . PRO A 1 180 ? 46.709 0.109 -51.983 1.00 53.72 180 PRO A O 1
ATOM 1474 N N . PRO A 1 181 ? 45.861 1.933 -50.940 1.00 55.78 181 PRO A N 1
ATOM 1475 C CA . PRO A 1 181 ? 45.531 1.222 -49.718 1.00 55.78 181 PRO A CA 1
ATOM 1476 C C . PRO A 1 181 ? 44.607 0.060 -50.073 1.00 55.78 181 PRO A C 1
ATOM 1478 O O . PRO A 1 181 ? 43.462 0.248 -50.484 1.00 55.78 181 PRO A O 1
ATOM 1481 N N . VAL A 1 182 ? 45.133 -1.157 -49.954 1.00 58.56 182 VAL A N 1
ATOM 1482 C CA . VAL A 1 182 ? 44.329 -2.366 -50.058 1.00 58.56 182 VAL A CA 1
ATOM 1483 C C . VAL A 1 182 ? 43.401 -2.322 -48.858 1.00 58.56 182 VAL A C 1
ATOM 1485 O O . VAL A 1 182 ? 43.850 -2.446 -47.719 1.00 58.56 182 VAL A O 1
ATOM 1488 N N . ILE A 1 183 ? 42.109 -2.106 -49.110 1.00 58.25 183 ILE A N 1
ATOM 1489 C CA . ILE A 1 183 ? 41.066 -2.321 -48.112 1.00 58.25 183 ILE A CA 1
ATOM 1490 C C . ILE A 1 183 ? 41.086 -3.822 -47.831 1.00 58.25 183 ILE A C 1
ATOM 1492 O O . ILE A 1 183 ? 40.430 -4.610 -48.510 1.00 58.25 183 ILE A O 1
ATOM 1496 N N . VAL A 1 184 ? 41.911 -4.234 -46.871 1.00 59.41 184 VAL A N 1
ATOM 1497 C CA . VAL A 1 184 ? 41.853 -5.585 -46.333 1.00 59.41 184 VAL A CA 1
ATOM 1498 C C . VAL A 1 184 ? 40.496 -5.654 -45.639 1.00 59.41 184 VAL A C 1
ATOM 1500 O O . VAL A 1 184 ? 40.279 -4.881 -44.700 1.00 59.41 184 VAL A O 1
ATOM 1503 N N . PRO A 1 185 ? 39.552 -6.500 -46.096 1.00 57.12 185 PRO A N 1
ATOM 1504 C CA . PRO A 1 185 ? 38.292 -6.660 -45.386 1.00 57.12 185 PRO A CA 1
ATOM 1505 C C . PRO A 1 185 ? 38.647 -6.995 -43.937 1.00 57.12 185 PRO A C 1
ATOM 1507 O O . PRO A 1 185 ? 39.556 -7.813 -43.736 1.00 57.12 185 PRO A O 1
ATOM 1510 N N . PRO A 1 186 ? 38.019 -6.350 -42.934 1.00 56.84 186 PRO A N 1
ATOM 1511 C CA . PRO A 1 186 ? 38.372 -6.594 -41.546 1.00 56.84 186 PRO A CA 1
ATOM 1512 C C . PRO A 1 186 ? 38.348 -8.103 -41.338 1.00 56.84 186 PRO A C 1
ATOM 1514 O O . PRO A 1 186 ? 37.318 -8.741 -41.575 1.00 56.84 186 PRO A O 1
ATOM 1517 N N . ARG A 1 187 ? 39.503 -8.690 -40.983 1.00 55.69 187 ARG A N 1
ATOM 1518 C CA . ARG A 1 187 ? 39.557 -10.101 -40.599 1.00 55.69 187 ARG A CA 1
ATOM 1519 C C . ARG A 1 187 ? 38.479 -10.252 -39.542 1.00 55.69 187 ARG A C 1
ATOM 1521 O O . ARG A 1 187 ? 38.552 -9.588 -38.508 1.00 55.69 187 ARG A O 1
ATOM 1528 N N . LYS A 1 188 ? 37.447 -11.042 -39.844 1.00 54.88 188 LYS A N 1
ATOM 1529 C CA . LYS A 1 188 ? 36.376 -11.330 -38.897 1.00 54.88 188 LYS A CA 1
ATOM 1530 C C . LYS A 1 188 ? 37.052 -11.996 -37.709 1.00 54.88 188 LYS A C 1
ATOM 1532 O O . LYS A 1 188 ? 37.403 -13.170 -37.792 1.00 54.88 188 LYS A O 1
ATOM 1537 N N . ALA A 1 189 ? 37.324 -11.227 -36.657 1.00 55.84 189 ALA A N 1
ATOM 1538 C CA . ALA A 1 189 ? 37.739 -11.790 -35.392 1.00 55.84 189 ALA A CA 1
ATOM 1539 C C . ALA A 1 189 ? 36.579 -12.691 -34.977 1.00 55.84 189 ALA A C 1
ATOM 1541 O O . ALA A 1 189 ? 35.483 -12.203 -34.699 1.00 55.84 189 ALA A O 1
ATOM 1542 N N . ARG A 1 190 ? 36.782 -14.005 -35.073 1.00 55.56 190 ARG A N 1
ATOM 1543 C CA . ARG A 1 190 ? 35.845 -14.961 -34.505 1.00 55.56 190 ARG A CA 1
ATOM 1544 C C . ARG A 1 190 ? 35.957 -14.759 -33.003 1.00 55.56 190 ARG A C 1
ATOM 1546 O O . ARG A 1 190 ? 36.964 -15.119 -32.407 1.00 55.56 190 ARG A O 1
ATOM 1553 N N . LEU A 1 191 ? 34.980 -14.059 -32.435 1.00 59.19 191 LEU A N 1
ATOM 1554 C CA . LEU A 1 191 ? 34.773 -14.054 -30.997 1.00 59.19 191 LEU A CA 1
ATOM 1555 C C . LEU A 1 191 ? 34.271 -15.456 -30.673 1.00 59.19 191 LEU A C 1
ATOM 1557 O O . LEU A 1 191 ? 33.101 -15.764 -30.876 1.00 59.19 191 LEU A O 1
ATOM 1561 N N . GLU A 1 192 ? 35.196 -16.334 -30.311 1.00 67.19 192 GLU A N 1
ATOM 1562 C CA . GLU A 1 192 ? 34.847 -17.640 -29.779 1.00 67.19 192 GLU A CA 1
ATOM 1563 C C . GLU A 1 192 ? 34.376 -17.429 -28.342 1.00 67.19 192 GLU A C 1
ATOM 1565 O O . GLU A 1 192 ? 35.009 -16.705 -27.568 1.00 67.19 192 GLU A O 1
ATOM 1570 N N . ALA A 1 193 ? 33.214 -17.991 -28.014 1.00 62.91 193 ALA A N 1
ATOM 1571 C CA . ALA A 1 193 ? 32.707 -17.959 -26.657 1.00 62.91 193 ALA A CA 1
ATOM 1572 C C . ALA A 1 193 ? 33.696 -18.722 -25.767 1.00 62.91 193 ALA A C 1
ATOM 1574 O O . ALA A 1 193 ? 33.862 -19.933 -25.908 1.00 62.91 193 ALA A O 1
ATOM 1575 N N . VAL A 1 194 ? 34.377 -17.999 -24.878 1.00 72.06 194 VAL A N 1
ATOM 1576 C CA . VAL A 1 194 ? 35.222 -18.614 -23.853 1.00 72.06 194 VAL A CA 1
ATOM 1577 C C . VAL A 1 194 ? 34.301 -19.403 -22.916 1.00 72.06 194 VAL A C 1
ATOM 1579 O O . VAL A 1 194 ? 33.265 -18.860 -22.514 1.00 72.06 194 VAL A O 1
ATOM 1582 N N . PRO A 1 195 ? 34.631 -20.661 -22.565 1.00 69.19 195 PRO A N 1
ATOM 1583 C CA . PRO A 1 195 ? 33.842 -21.436 -21.618 1.00 69.19 195 PRO A CA 1
ATOM 1584 C C . PRO A 1 195 ? 33.597 -20.634 -20.338 1.00 69.19 195 PRO A C 1
ATOM 1586 O O . PRO A 1 195 ? 34.521 -20.033 -19.788 1.00 69.19 195 PRO A O 1
ATOM 1589 N N . LEU A 1 196 ? 32.360 -20.638 -19.833 1.00 66.00 196 LEU A N 1
ATOM 1590 C CA . LEU A 1 196 ? 31.976 -19.859 -18.646 1.00 66.00 196 LEU A CA 1
ATOM 1591 C C . LEU A 1 196 ? 32.909 -20.119 -17.449 1.00 66.00 196 LEU A C 1
ATOM 1593 O O . LEU A 1 196 ? 33.218 -19.208 -16.686 1.00 66.00 196 LEU A O 1
ATOM 1597 N N . CYS A 1 197 ? 33.395 -21.354 -17.327 1.00 65.62 197 CYS A N 1
ATOM 1598 C CA . CYS A 1 197 ? 34.303 -21.787 -16.270 1.00 65.62 197 CYS A CA 1
ATOM 1599 C C . CYS A 1 197 ? 35.688 -21.112 -16.329 1.00 65.62 197 CYS A C 1
ATOM 1601 O O . CYS A 1 197 ? 36.332 -20.978 -15.292 1.00 65.62 197 CYS A O 1
ATOM 1603 N N . GLU A 1 198 ? 36.128 -20.660 -17.507 1.00 68.50 198 GLU A N 1
ATOM 1604 C CA . GLU A 1 198 ? 37.391 -19.933 -17.706 1.00 68.50 198 GLU A CA 1
ATOM 1605 C C . GLU A 1 198 ? 37.207 -18.412 -17.597 1.00 68.50 198 GLU A C 1
ATOM 1607 O O . GLU A 1 198 ? 38.120 -17.698 -17.189 1.00 68.50 198 GLU A O 1
ATOM 1612 N N . ALA A 1 199 ? 36.018 -17.910 -17.945 1.00 67.50 199 ALA A N 1
ATOM 1613 C CA . ALA A 1 199 ? 35.693 -16.486 -17.880 1.00 67.50 199 ALA A CA 1
ATOM 1614 C C . ALA A 1 199 ? 35.327 -16.008 -16.462 1.00 67.50 199 ALA A C 1
ATOM 1616 O O . ALA A 1 199 ? 35.505 -14.828 -16.145 1.00 67.50 199 ALA A O 1
ATOM 1617 N N . ALA A 1 200 ? 34.799 -16.894 -15.611 1.00 65.00 200 ALA A N 1
ATOM 1618 C CA . ALA A 1 200 ? 34.392 -16.547 -14.255 1.00 65.00 200 ALA A CA 1
ATOM 1619 C C . ALA A 1 200 ? 35.595 -16.535 -13.288 1.00 65.00 200 ALA A C 1
ATOM 1621 O O . ALA A 1 200 ? 36.306 -17.537 -13.181 1.00 65.00 200 ALA A O 1
ATOM 1622 N N . PRO A 1 201 ? 35.823 -15.443 -12.531 1.00 66.00 201 PRO A N 1
ATOM 1623 C CA . PRO A 1 201 ? 36.860 -15.421 -11.505 1.00 66.00 201 PRO A CA 1
ATOM 1624 C C . PRO A 1 201 ? 36.559 -16.457 -10.413 1.00 66.00 201 PRO A C 1
ATOM 1626 O O . PRO A 1 201 ? 35.404 -16.662 -10.038 1.00 66.00 201 PRO A O 1
ATOM 1629 N N . THR A 1 202 ? 37.599 -17.086 -9.858 1.00 67.94 202 THR A N 1
ATOM 1630 C CA . THR A 1 202 ? 37.457 -17.998 -8.715 1.00 67.94 202 THR A CA 1
ATOM 1631 C C . THR A 1 202 ? 36.966 -17.216 -7.497 1.00 67.94 202 THR A C 1
ATOM 1633 O O . THR A 1 202 ? 37.723 -16.450 -6.896 1.00 67.94 202 THR A O 1
ATOM 1636 N N . GLN A 1 203 ? 35.694 -17.387 -7.147 1.00 67.06 203 GLN A N 1
ATOM 1637 C CA . GLN A 1 203 ? 35.074 -16.797 -5.962 1.00 67.06 203 GLN A CA 1
ATOM 1638 C C . GLN A 1 203 ? 35.001 -17.826 -4.823 1.00 67.06 203 GLN A C 1
ATOM 1640 O O . GLN A 1 203 ? 35.072 -19.030 -5.080 1.00 67.06 203 GLN A O 1
ATOM 1645 N N . PRO A 1 204 ? 34.892 -17.384 -3.556 1.00 71.00 204 PRO A N 1
ATOM 1646 C CA . PRO A 1 204 ? 34.615 -18.295 -2.454 1.00 71.00 204 PRO A CA 1
ATOM 1647 C C . PRO A 1 204 ? 33.253 -18.963 -2.657 1.00 71.00 204 PRO A C 1
ATOM 1649 O O . PRO A 1 204 ? 32.233 -18.285 -2.772 1.00 71.00 204 PRO A O 1
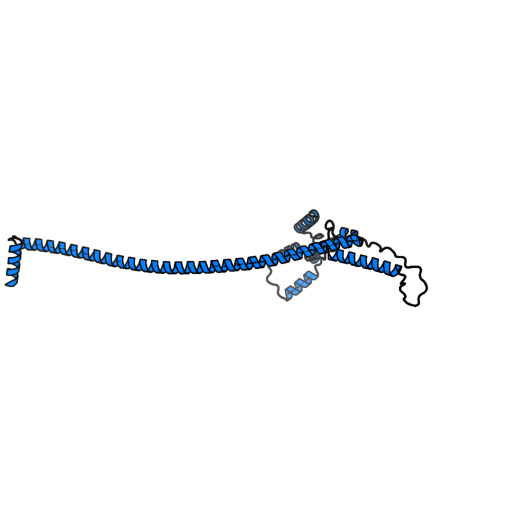ATOM 1652 N N . CYS A 1 205 ? 33.236 -20.294 -2.713 1.00 75.12 205 CYS A N 1
ATOM 1653 C CA . CYS A 1 205 ? 32.003 -21.063 -2.845 1.00 75.12 205 CYS A CA 1
ATOM 1654 C C . CYS A 1 205 ? 31.230 -21.023 -1.523 1.00 75.12 205 CYS A C 1
ATOM 1656 O O . CYS A 1 205 ? 31.762 -21.436 -0.493 1.00 75.12 205 CYS A O 1
ATOM 1658 N N . SER A 1 206 ? 29.978 -20.560 -1.552 1.00 74.06 206 SER A N 1
ATOM 1659 C CA . SER A 1 206 ? 29.129 -20.440 -0.357 1.00 74.06 206 SER A CA 1
ATOM 1660 C C . SER A 1 206 ? 28.965 -21.775 0.369 1.00 74.06 206 SER A C 1
ATOM 1662 O O . SER A 1 206 ? 29.236 -21.856 1.560 1.00 74.06 206 SER A O 1
ATOM 1664 N N . LEU A 1 207 ? 28.645 -22.845 -0.363 1.00 76.38 207 LEU A N 1
ATOM 1665 C CA . LEU A 1 207 ? 28.417 -24.173 0.214 1.00 76.38 207 LEU A CA 1
ATOM 1666 C C . LEU A 1 207 ? 29.694 -24.781 0.811 1.00 76.38 207 LEU A C 1
ATOM 1668 O O . LEU A 1 207 ? 29.674 -25.333 1.908 1.00 76.38 207 LEU A O 1
ATOM 1672 N N . CYS A 1 208 ? 30.834 -24.639 0.131 1.00 76.25 208 CYS A N 1
ATOM 1673 C CA . CYS A 1 208 ? 32.105 -25.138 0.661 1.00 76.25 208 CYS A CA 1
ATOM 1674 C C . CYS A 1 208 ? 32.635 -24.277 1.815 1.00 76.25 208 CYS A C 1
ATOM 1676 O O . CYS A 1 208 ? 33.301 -24.800 2.707 1.00 76.25 208 CYS A O 1
ATOM 1678 N N . SER A 1 209 ? 32.334 -22.975 1.817 1.00 74.19 209 SER A N 1
ATOM 1679 C CA . SER A 1 209 ? 32.631 -22.077 2.933 1.00 74.19 209 SER A CA 1
ATOM 1680 C C . SER A 1 209 ? 31.800 -22.433 4.163 1.00 74.19 209 SER A C 1
ATOM 1682 O O . SER A 1 209 ? 32.342 -22.490 5.258 1.00 74.19 209 SER A O 1
ATOM 1684 N N . GLU A 1 210 ? 30.506 -22.702 4.008 1.00 72.94 210 GLU A N 1
ATOM 1685 C CA . GLU A 1 210 ? 29.627 -23.085 5.117 1.00 72.94 210 GLU A CA 1
ATOM 1686 C C . GLU A 1 210 ? 30.027 -24.432 5.726 1.00 72.94 210 GLU A C 1
ATOM 1688 O O . GLU A 1 210 ? 30.166 -24.532 6.943 1.00 72.94 210 GLU A O 1
ATOM 1693 N N . GLU A 1 211 ? 30.315 -25.446 4.904 1.00 73.50 211 GLU A N 1
ATOM 1694 C CA . GLU A 1 211 ? 30.798 -26.745 5.394 1.00 73.50 211 GLU A CA 1
ATOM 1695 C C . GLU A 1 211 ? 32.136 -26.619 6.139 1.00 73.50 211 GLU A C 1
ATOM 1697 O O . GLU A 1 211 ? 32.385 -27.320 7.119 1.00 73.50 211 GLU A O 1
ATOM 1702 N N . TYR A 1 212 ? 33.009 -25.715 5.689 1.00 70.19 212 TYR A N 1
ATOM 1703 C CA . TYR A 1 212 ? 34.253 -25.414 6.385 1.00 70.19 212 TYR A CA 1
ATOM 1704 C C . TYR A 1 212 ? 33.991 -24.750 7.745 1.00 70.19 212 TYR A C 1
ATOM 1706 O O . TYR A 1 212 ? 34.578 -25.162 8.741 1.00 70.19 212 TYR A O 1
ATOM 1714 N N . MET A 1 213 ? 33.073 -23.781 7.811 1.00 65.12 213 MET A N 1
ATOM 1715 C CA . MET A 1 213 ? 32.722 -23.092 9.060 1.00 65.12 213 MET A CA 1
ATOM 1716 C C . MET A 1 213 ? 31.997 -24.001 10.060 1.00 65.12 213 MET A C 1
ATOM 1718 O O . MET A 1 213 ? 32.145 -23.819 11.262 1.00 65.12 213 MET A O 1
ATOM 1722 N N . LEU A 1 214 ? 31.249 -25.000 9.586 1.00 64.00 214 LEU A N 1
ATOM 1723 C CA . LEU A 1 214 ? 30.568 -25.989 10.431 1.00 64.00 214 LEU A CA 1
ATOM 1724 C C . LEU A 1 214 ? 31.515 -27.050 11.016 1.00 64.00 214 LEU A C 1
ATOM 1726 O O . LEU A 1 214 ? 31.141 -27.735 11.966 1.00 64.00 214 LEU A O 1
ATOM 1730 N N . LYS A 1 215 ? 32.721 -27.210 10.454 1.00 62.62 215 LYS A N 1
ATOM 1731 C CA . LYS A 1 215 ? 33.752 -28.127 10.972 1.00 62.62 215 LYS A CA 1
ATOM 1732 C C . LYS A 1 215 ? 34.574 -27.526 12.105 1.00 62.62 215 LYS A C 1
ATOM 1734 O O . LYS A 1 215 ? 35.174 -28.283 12.865 1.00 62.62 215 LYS A O 1
ATOM 1739 N N . ASP A 1 216 ? 34.596 -26.203 12.226 1.00 58.94 216 ASP A N 1
ATOM 1740 C CA . ASP A 1 216 ? 35.151 -25.550 13.403 1.00 58.94 216 ASP A CA 1
ATOM 1741 C C . ASP A 1 216 ? 34.100 -25.661 14.526 1.00 58.94 216 ASP A C 1
ATOM 1743 O O . ASP A 1 216 ? 33.140 -24.893 14.596 1.00 58.94 216 ASP A O 1
ATOM 1747 N N . GLU A 1 217 ? 34.254 -26.674 15.392 1.00 57.50 217 GLU A N 1
ATOM 1748 C CA . GLU A 1 217 ? 33.525 -26.770 16.665 1.00 57.50 217 GLU A CA 1
ATOM 1749 C C . GLU A 1 217 ? 33.595 -25.423 17.398 1.00 57.50 217 GLU A C 1
ATOM 1751 O O . GLU A 1 217 ? 34.574 -24.697 17.254 1.00 57.50 217 GLU A O 1
ATOM 1756 N N . ALA A 1 218 ? 32.566 -25.071 18.175 1.00 54.44 218 ALA A N 1
ATOM 1757 C CA . ALA A 1 218 ? 32.438 -23.775 18.844 1.00 54.44 218 ALA A CA 1
ATOM 1758 C C . ALA A 1 218 ? 33.615 -23.473 19.801 1.00 54.44 218 ALA A C 1
ATOM 1760 O O . ALA A 1 218 ? 33.530 -23.662 21.014 1.00 54.44 218 ALA A O 1
ATOM 1761 N N . VAL A 1 219 ? 34.725 -22.982 19.249 1.00 59.41 219 VAL A N 1
ATOM 1762 C CA . VAL A 1 219 ? 35.881 -22.487 19.985 1.00 59.41 219 VAL A CA 1
ATOM 1763 C C . VAL A 1 219 ? 35.570 -21.054 20.406 1.00 59.41 219 VAL A C 1
ATOM 1765 O O . VAL A 1 219 ? 35.120 -20.233 19.606 1.00 59.41 219 VAL A O 1
ATOM 1768 N N . ALA A 1 220 ? 35.801 -20.754 21.686 1.00 66.06 220 ALA A N 1
ATOM 1769 C CA . ALA A 1 220 ? 35.730 -19.401 22.230 1.00 66.06 220 ALA A CA 1
ATOM 1770 C C . ALA A 1 220 ? 36.470 -18.396 21.319 1.00 66.06 220 ALA A C 1
ATOM 1772 O O . ALA A 1 220 ? 37.477 -18.768 20.708 1.00 66.06 220 ALA A O 1
ATOM 1773 N N . PRO A 1 221 ? 36.011 -17.130 21.221 1.00 65.19 221 PRO A N 1
ATOM 1774 C CA . PRO A 1 221 ? 36.599 -16.155 20.307 1.00 65.19 221 PRO A CA 1
ATOM 1775 C C . PRO A 1 221 ? 38.118 -16.085 20.500 1.00 65.19 221 PRO A C 1
ATOM 1777 O O . PRO A 1 221 ? 38.608 -15.795 21.593 1.00 65.19 221 PRO A O 1
ATOM 1780 N N . LEU A 1 222 ? 38.856 -16.400 19.430 1.00 69.62 222 LEU A N 1
ATOM 1781 C CA . LEU A 1 222 ? 40.316 -16.454 19.443 1.00 69.62 222 LEU A CA 1
ATOM 1782 C C . LEU A 1 222 ? 40.884 -15.101 19.880 1.00 69.62 222 LEU A C 1
ATOM 1784 O O . LEU A 1 222 ? 40.457 -14.045 19.409 1.00 69.62 222 LEU A O 1
ATOM 1788 N N . SER A 1 223 ? 41.899 -15.121 20.746 1.00 78.00 223 SER A N 1
ATOM 1789 C CA . SER A 1 223 ? 42.639 -13.898 21.063 1.00 78.00 223 SER A CA 1
ATOM 1790 C C . SER A 1 223 ? 43.352 -13.365 19.814 1.00 78.00 223 SER A C 1
ATOM 1792 O O . SER A 1 223 ? 43.756 -14.136 18.943 1.00 78.00 223 SER A O 1
ATOM 1794 N N . SER A 1 224 ? 43.573 -12.048 19.740 1.00 73.94 224 SER A N 1
ATOM 1795 C CA . SER A 1 224 ? 44.199 -11.382 18.580 1.00 73.94 224 SER A CA 1
ATOM 1796 C C . SER A 1 224 ? 45.490 -12.069 18.093 1.00 73.94 224 SER A C 1
ATOM 1798 O O . SER A 1 224 ? 45.676 -12.248 16.890 1.00 73.94 224 SER A O 1
ATOM 1800 N N . LYS A 1 225 ? 46.329 -12.561 19.021 1.00 77.25 225 LYS A N 1
ATOM 1801 C CA . LYS A 1 225 ? 47.563 -13.311 18.717 1.00 77.25 225 LYS A CA 1
ATOM 1802 C C . LYS A 1 225 ? 47.299 -14.696 18.117 1.00 77.25 225 LYS A C 1
ATOM 1804 O O . LYS A 1 225 ? 47.982 -15.099 17.185 1.00 77.25 225 LYS A O 1
ATOM 1809 N N . GLN A 1 226 ? 46.311 -15.428 18.630 1.00 75.00 226 GLN A N 1
ATOM 1810 C CA . GLN A 1 226 ? 45.927 -16.737 18.084 1.00 75.00 226 GLN A CA 1
ATOM 1811 C C . GLN A 1 226 ? 45.298 -16.597 16.694 1.00 75.00 226 GLN A C 1
ATOM 1813 O O . GLN A 1 226 ? 45.527 -17.428 15.820 1.00 75.00 226 GLN A O 1
ATOM 1818 N N . LEU A 1 227 ? 44.560 -15.508 16.479 1.00 73.44 227 LEU A N 1
ATOM 1819 C CA . LEU A 1 227 ? 43.921 -15.173 15.213 1.00 73.44 227 LEU A CA 1
ATOM 1820 C C . LEU A 1 227 ? 44.969 -14.885 14.123 1.00 73.44 227 LEU A C 1
ATOM 1822 O O . LEU A 1 227 ? 44.848 -15.381 13.006 1.00 73.44 227 LEU A O 1
ATOM 1826 N N . THR A 1 228 ? 46.056 -14.181 14.463 1.00 75.00 228 THR A N 1
ATOM 1827 C CA . THR A 1 228 ? 47.174 -13.943 13.529 1.00 75.00 228 THR A CA 1
ATOM 1828 C C . THR A 1 228 ? 47.888 -15.241 13.154 1.00 75.00 228 THR A C 1
ATOM 1830 O O . THR A 1 228 ? 48.135 -15.483 11.974 1.00 75.00 228 THR A O 1
ATOM 1833 N N . THR A 1 229 ? 48.167 -16.108 14.130 1.00 77.88 229 THR A N 1
ATOM 1834 C CA . THR A 1 229 ? 48.801 -17.413 13.880 1.00 77.88 229 THR A CA 1
ATOM 1835 C C . THR A 1 229 ? 47.916 -18.318 13.023 1.00 77.88 229 THR A C 1
ATOM 1837 O O . THR A 1 229 ? 48.411 -18.966 12.103 1.00 77.88 229 THR A O 1
ATOM 1840 N N . ARG A 1 230 ? 46.597 -18.323 13.258 1.00 70.75 230 ARG A N 1
ATOM 1841 C CA . ARG A 1 230 ? 45.643 -19.109 12.464 1.00 70.75 230 ARG A CA 1
ATOM 1842 C C . ARG A 1 230 ? 45.542 -18.610 11.023 1.00 70.75 230 ARG A C 1
ATOM 1844 O O . ARG A 1 230 ? 45.534 -19.423 10.107 1.00 70.75 230 ARG A O 1
ATOM 1851 N N . ILE A 1 231 ? 45.527 -17.292 10.806 1.00 70.06 231 ILE A N 1
ATOM 1852 C CA . ILE A 1 231 ? 45.542 -16.704 9.456 1.00 70.06 231 ILE A CA 1
ATOM 1853 C C . ILE A 1 231 ? 46.822 -17.087 8.702 1.00 70.06 231 ILE A C 1
ATOM 1855 O O . ILE A 1 231 ? 46.755 -17.394 7.514 1.00 70.06 231 ILE A O 1
ATOM 1859 N N . LEU A 1 232 ? 47.978 -17.096 9.374 1.00 75.81 232 LEU A N 1
ATOM 1860 C CA . LEU A 1 232 ? 49.243 -17.503 8.756 1.00 75.81 232 LEU A CA 1
ATOM 1861 C C . LEU A 1 232 ? 49.238 -18.989 8.364 1.00 75.81 232 LEU A C 1
ATOM 1863 O O . LEU A 1 232 ? 49.625 -19.305 7.245 1.00 75.81 232 LEU A O 1
ATOM 1867 N N . GLN A 1 233 ? 48.698 -19.870 9.210 1.00 70.62 233 GLN A N 1
ATOM 1868 C CA . GLN A 1 233 ? 48.528 -21.294 8.887 1.00 70.62 233 GLN A CA 1
ATOM 1869 C C . GLN A 1 233 ? 47.591 -21.513 7.687 1.00 70.62 233 GLN A C 1
ATOM 1871 O O . GLN A 1 233 ? 47.927 -22.237 6.754 1.00 70.62 233 GLN A O 1
ATOM 1876 N N . LEU A 1 234 ? 46.452 -20.813 7.639 1.00 65.75 234 LEU A N 1
ATOM 1877 C CA . LEU A 1 234 ? 45.525 -20.877 6.497 1.00 65.75 234 LEU A CA 1
ATOM 1878 C C . LEU A 1 234 ? 46.129 -20.315 5.205 1.00 65.75 234 LEU A C 1
ATOM 1880 O O . LEU A 1 234 ? 45.705 -20.661 4.100 1.00 65.75 234 LEU A O 1
ATOM 1884 N N . ARG A 1 235 ? 47.126 -19.434 5.328 1.00 62.72 235 ARG A N 1
ATOM 1885 C CA . ARG A 1 235 ? 47.877 -18.909 4.190 1.00 62.72 235 ARG A CA 1
ATOM 1886 C C . ARG A 1 235 ? 48.893 -19.915 3.648 1.00 62.72 235 ARG A C 1
ATOM 1888 O O . ARG A 1 235 ? 49.243 -19.787 2.479 1.00 62.72 235 ARG A O 1
ATOM 1895 N N . GLU A 1 236 ? 49.340 -20.891 4.427 1.00 68.06 236 GLU A N 1
ATOM 1896 C CA . GLU A 1 236 ? 50.284 -21.930 3.988 1.00 68.06 236 GLU A CA 1
ATOM 1897 C C . GLU A 1 236 ? 49.563 -23.179 3.441 1.00 68.06 236 GLU A C 1
ATOM 1899 O O . GLU A 1 236 ? 50.062 -23.825 2.520 1.00 68.06 236 GLU A O 1
ATOM 1904 N N . ASP A 1 237 ? 48.336 -23.452 3.896 1.00 67.06 237 ASP A N 1
ATOM 1905 C CA . ASP A 1 237 ? 47.520 -24.584 3.436 1.00 67.06 237 ASP A CA 1
ATOM 1906 C C . ASP A 1 237 ? 46.848 -24.341 2.065 1.00 67.06 237 ASP A C 1
ATOM 1908 O O . ASP A 1 237 ? 45.669 -23.990 1.949 1.00 67.06 237 ASP A O 1
ATOM 1912 N N . ASP A 1 238 ? 47.580 -24.583 0.975 1.00 61.25 238 ASP A N 1
ATOM 1913 C CA . ASP A 1 238 ? 47.059 -24.455 -0.399 1.00 61.25 238 ASP A CA 1
ATOM 1914 C C . ASP A 1 238 ? 45.924 -25.439 -0.741 1.00 61.25 238 ASP A C 1
ATOM 1916 O O . ASP A 1 238 ? 45.088 -25.165 -1.609 1.00 61.25 238 ASP A O 1
ATOM 1920 N N . THR A 1 239 ? 45.850 -26.577 -0.052 1.00 64.06 239 THR A N 1
ATOM 1921 C CA . THR A 1 239 ? 44.778 -27.573 -0.219 1.00 64.06 239 THR A CA 1
ATOM 1922 C C . THR A 1 239 ? 43.430 -27.047 0.277 1.00 64.06 239 THR A C 1
ATOM 1924 O O . THR A 1 239 ? 42.405 -27.262 -0.374 1.00 64.06 239 THR A O 1
ATOM 1927 N N . SER A 1 240 ? 43.432 -26.299 1.381 1.00 62.91 240 SER A N 1
ATOM 1928 C CA . SER A 1 240 ? 42.250 -25.651 1.957 1.00 62.91 240 SER A CA 1
ATOM 1929 C C . SER A 1 240 ? 41.773 -24.486 1.087 1.00 62.91 240 SER A C 1
ATOM 1931 O O . SER A 1 240 ? 40.574 -24.347 0.848 1.00 62.91 240 SER A O 1
ATOM 1933 N N . LYS A 1 241 ? 42.697 -23.710 0.501 1.00 63.72 241 LYS A N 1
ATOM 1934 C CA . LYS A 1 241 ? 42.355 -22.627 -0.439 1.00 63.72 241 LYS A CA 1
ATOM 1935 C C . LYS A 1 241 ? 41.678 -23.134 -1.707 1.00 63.72 241 LYS A C 1
ATOM 1937 O O . LYS A 1 241 ? 40.662 -22.573 -2.096 1.00 63.72 241 LYS A O 1
ATOM 1942 N N . LYS A 1 242 ? 42.190 -24.207 -2.324 1.00 63.59 242 LYS A N 1
ATOM 1943 C CA . LYS A 1 242 ? 41.573 -24.810 -3.525 1.00 63.59 242 LYS A CA 1
ATOM 1944 C C . LYS A 1 242 ? 40.179 -25.379 -3.243 1.00 63.59 242 LYS A C 1
ATOM 1946 O O . LYS A 1 242 ? 39.32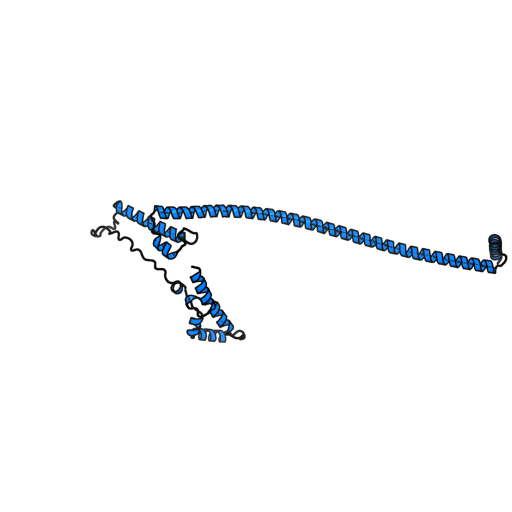1 -25.389 -4.119 1.00 63.59 242 LYS A O 1
ATOM 1951 N N . ARG A 1 243 ? 39.927 -25.823 -2.007 1.00 66.12 243 ARG A N 1
ATOM 1952 C CA . ARG A 1 243 ? 38.596 -26.268 -1.566 1.00 66.12 243 ARG A CA 1
ATOM 1953 C C . ARG A 1 243 ? 37.622 -25.127 -1.293 1.00 66.12 243 ARG A C 1
ATOM 1955 O O . ARG A 1 243 ? 36.429 -25.379 -1.329 1.00 66.12 243 ARG A O 1
ATOM 1962 N N . LEU A 1 244 ? 38.090 -23.910 -1.029 1.00 67.56 244 LEU A N 1
ATOM 1963 C CA . LEU A 1 244 ? 37.230 -22.766 -0.709 1.00 67.56 244 LEU A CA 1
ATOM 1964 C C . LEU A 1 244 ? 37.031 -21.827 -1.902 1.00 67.56 244 LEU A C 1
ATOM 1966 O O . LEU A 1 244 ? 35.937 -21.306 -2.089 1.00 67.56 244 LEU A O 1
ATOM 1970 N N . LEU A 1 245 ? 38.069 -21.636 -2.716 1.00 72.88 245 LEU A N 1
ATOM 1971 C CA . LEU A 1 245 ? 38.087 -20.752 -3.878 1.00 72.88 245 LEU A CA 1
ATOM 1972 C C . LEU A 1 245 ? 38.057 -21.587 -5.158 1.00 72.88 245 LEU A C 1
ATOM 1974 O O . LEU A 1 245 ? 39.083 -22.104 -5.598 1.00 72.88 245 LEU A O 1
ATOM 1978 N N . HIS A 1 246 ? 36.876 -21.713 -5.750 1.00 74.88 246 HIS A N 1
ATOM 1979 C CA . HIS A 1 246 ? 36.662 -22.411 -7.014 1.00 74.88 246 HIS A CA 1
ATOM 1980 C C . HIS A 1 246 ? 35.398 -21.878 -7.694 1.00 74.88 246 HIS A C 1
ATOM 1982 O O . HIS A 1 246 ? 34.503 -21.342 -7.041 1.00 74.88 246 HIS A O 1
ATOM 1988 N N . ASN A 1 247 ? 35.320 -22.009 -9.016 1.00 73.81 247 ASN A N 1
ATOM 1989 C CA . ASN A 1 247 ? 34.088 -21.723 -9.748 1.00 73.81 247 ASN A CA 1
ATOM 1990 C C . ASN A 1 247 ? 33.045 -22.839 -9.477 1.00 73.81 247 ASN A C 1
ATOM 1992 O O . ASN A 1 247 ? 33.374 -23.924 -8.994 1.00 73.81 247 ASN A O 1
ATOM 1996 N N . LEU A 1 248 ? 31.773 -22.600 -9.808 1.00 71.62 248 LEU A N 1
ATOM 1997 C CA . LEU A 1 248 ? 30.723 -23.627 -9.696 1.00 71.62 248 LEU A CA 1
ATOM 1998 C C . LEU A 1 248 ? 31.040 -24.906 -10.495 1.00 71.62 248 LEU A C 1
ATOM 2000 O O . LEU A 1 248 ? 30.593 -25.982 -10.103 1.00 71.62 248 LEU A O 1
ATOM 2004 N N . CYS A 1 249 ? 31.825 -24.796 -11.572 1.00 70.31 249 CYS A N 1
ATOM 2005 C CA . CYS A 1 249 ? 32.214 -25.920 -12.424 1.00 70.31 249 CYS A CA 1
ATOM 2006 C C . CYS A 1 249 ? 33.160 -26.906 -11.712 1.00 70.31 249 CYS A C 1
ATOM 2008 O O . CYS A 1 249 ? 33.026 -28.118 -11.865 1.00 70.31 249 CYS A O 1
ATOM 2010 N N . ASP A 1 250 ? 34.072 -26.388 -10.892 1.00 73.31 250 ASP A N 1
ATOM 2011 C CA . ASP A 1 250 ? 35.119 -27.124 -10.182 1.00 73.31 250 ASP A CA 1
ATOM 2012 C C . ASP A 1 250 ? 34.696 -27.486 -8.747 1.00 73.31 250 ASP A C 1
ATOM 2014 O O . ASP A 1 250 ? 35.453 -28.087 -7.977 1.00 73.31 250 ASP A O 1
ATOM 2018 N N . CYS A 1 251 ? 33.456 -27.156 -8.370 1.00 77.75 251 CYS A N 1
ATOM 2019 C CA . CYS A 1 251 ? 32.917 -27.474 -7.060 1.00 77.75 251 CYS A CA 1
ATOM 2020 C C . CYS A 1 251 ? 32.740 -28.990 -6.880 1.00 77.75 251 CYS A C 1
ATOM 2022 O O . CYS A 1 251 ? 32.132 -29.696 -7.692 1.00 77.75 251 CYS A O 1
ATOM 2024 N N . SER A 1 252 ? 33.251 -29.508 -5.762 1.00 75.06 252 SER A N 1
ATOM 2025 C CA . SER A 1 252 ? 33.082 -30.916 -5.384 1.00 75.06 252 SER A CA 1
ATOM 2026 C C . SER A 1 252 ? 31.773 -31.190 -4.635 1.00 75.06 252 SER A C 1
ATOM 2028 O O . SER A 1 252 ? 31.424 -32.355 -4.448 1.00 75.06 252 SER A O 1
ATOM 2030 N N . HIS A 1 253 ? 31.032 -30.147 -4.240 1.00 78.81 253 HIS A N 1
ATOM 2031 C CA . HIS A 1 253 ? 29.789 -30.290 -3.489 1.00 78.81 253 HIS A CA 1
ATOM 2032 C C . HIS A 1 253 ? 28.658 -30.817 -4.396 1.00 78.81 253 HIS A C 1
ATOM 2034 O O . HIS A 1 253 ? 28.410 -30.259 -5.474 1.00 78.81 253 HIS A O 1
ATOM 2040 N N . PRO A 1 254 ? 27.948 -31.889 -3.998 1.00 78.19 254 PRO A N 1
ATOM 2041 C CA . PRO A 1 254 ? 26.947 -32.534 -4.845 1.00 78.19 254 PRO A CA 1
ATOM 2042 C C . PRO A 1 254 ? 25.768 -31.615 -5.190 1.00 78.19 254 PRO A C 1
ATOM 2044 O O . PRO A 1 254 ? 25.226 -31.733 -6.287 1.00 78.19 254 PRO A O 1
ATOM 2047 N N . GLU A 1 255 ? 25.395 -30.683 -4.309 1.00 77.50 255 GLU A N 1
ATOM 2048 C CA . GLU A 1 255 ? 24.316 -29.718 -4.575 1.00 77.50 255 GLU A CA 1
ATOM 2049 C C . GLU A 1 255 ? 24.719 -28.635 -5.579 1.00 77.50 255 GLU A C 1
ATOM 2051 O O . GLU A 1 255 ? 23.958 -28.348 -6.500 1.00 77.50 255 GLU A O 1
ATOM 2056 N N . SER A 1 256 ? 25.948 -28.117 -5.505 1.00 75.00 256 SER A N 1
ATOM 2057 C CA . SER A 1 256 ? 26.472 -27.172 -6.500 1.00 75.00 256 SER A CA 1
ATOM 2058 C C . SER A 1 256 ? 26.525 -27.798 -7.896 1.00 75.00 256 SER A C 1
ATOM 2060 O O . SER A 1 256 ? 26.206 -27.147 -8.888 1.00 75.00 256 SER A O 1
ATOM 2062 N N . ARG A 1 257 ? 26.847 -29.097 -7.980 1.00 73.62 257 ARG A N 1
ATOM 2063 C CA . ARG A 1 257 ? 26.826 -29.866 -9.238 1.00 73.62 257 ARG A CA 1
ATOM 2064 C C . ARG A 1 257 ? 25.421 -30.161 -9.762 1.00 73.62 257 ARG A C 1
ATOM 2066 O O . ARG A 1 257 ? 25.287 -30.473 -10.946 1.00 73.62 257 ARG A O 1
ATOM 2073 N N . LYS A 1 258 ? 24.399 -30.154 -8.901 1.00 77.75 258 LYS A N 1
ATOM 2074 C CA . LYS A 1 258 ? 22.995 -30.215 -9.332 1.00 77.75 258 LYS A CA 1
ATOM 2075 C C . LYS A 1 258 ? 22.587 -28.869 -9.916 1.00 77.75 258 LYS A C 1
ATOM 2077 O O . LYS A 1 258 ? 22.211 -28.843 -11.075 1.00 77.75 258 LYS A O 1
ATOM 2082 N N . LEU A 1 259 ? 22.835 -27.771 -9.198 1.00 71.44 259 LEU A N 1
ATOM 2083 C CA . LEU A 1 259 ? 22.569 -26.410 -9.682 1.00 71.44 259 LEU A CA 1
ATOM 2084 C C . LEU A 1 259 ? 23.233 -26.128 -11.033 1.00 71.44 259 LEU A C 1
ATOM 2086 O O . LEU A 1 259 ? 22.586 -25.625 -11.942 1.00 71.44 259 LEU A O 1
ATOM 2090 N N . PHE A 1 260 ? 24.505 -26.492 -11.200 1.00 71.50 260 PHE A N 1
ATOM 2091 C CA . PHE A 1 260 ? 25.192 -26.320 -12.480 1.00 71.50 260 PHE A CA 1
ATOM 2092 C C . PHE A 1 260 ? 24.556 -27.151 -13.605 1.00 71.50 260 PHE A C 1
ATOM 2094 O O . PHE A 1 260 ? 24.396 -26.657 -14.718 1.00 71.50 260 PHE A O 1
ATOM 2101 N N . ARG A 1 261 ? 24.150 -28.396 -13.322 1.00 70.88 261 ARG A N 1
ATOM 2102 C CA . ARG A 1 261 ? 23.428 -29.231 -14.293 1.00 70.88 261 ARG A CA 1
ATOM 2103 C C . ARG A 1 261 ? 22.058 -28.659 -14.630 1.00 70.88 261 ARG A C 1
ATOM 2105 O O . ARG A 1 261 ? 21.711 -28.638 -15.800 1.00 70.88 261 ARG A O 1
ATOM 2112 N N . ASP A 1 262 ? 21.324 -28.160 -13.645 1.00 73.56 262 ASP A N 1
ATOM 2113 C CA . ASP A 1 262 ? 20.005 -27.566 -13.846 1.00 73.56 262 ASP A CA 1
ATOM 2114 C C . ASP A 1 262 ? 20.106 -26.276 -14.674 1.00 73.56 262 ASP A C 1
ATOM 2116 O O . ASP A 1 262 ? 19.297 -26.064 -15.571 1.00 73.56 262 ASP A O 1
ATOM 2120 N N . ILE A 1 263 ? 21.142 -25.457 -14.454 1.00 67.44 263 ILE A N 1
ATOM 2121 C CA . ILE A 1 263 ? 21.439 -24.258 -15.258 1.00 67.44 263 ILE A CA 1
ATOM 2122 C C . ILE A 1 263 ? 21.820 -24.625 -16.700 1.00 67.44 263 ILE A C 1
ATOM 2124 O O . ILE A 1 263 ? 21.406 -23.941 -17.626 1.00 67.44 263 ILE A O 1
ATOM 2128 N N . LEU A 1 264 ? 22.589 -25.698 -16.910 1.00 63.66 264 LEU A N 1
ATOM 2129 C CA . LEU A 1 264 ? 22.960 -26.151 -18.257 1.00 63.66 264 LEU A CA 1
ATOM 2130 C C . LEU A 1 264 ? 21.822 -26.860 -19.005 1.00 63.66 264 LEU A C 1
ATOM 2132 O O . LEU A 1 264 ? 21.814 -26.841 -20.227 1.00 63.66 264 LEU A O 1
ATOM 2136 N N . LEU A 1 265 ? 20.892 -27.505 -18.296 1.00 55.91 265 LEU A N 1
ATOM 2137 C CA . LEU A 1 265 ? 19.729 -28.191 -18.876 1.00 55.91 265 LEU A CA 1
ATOM 2138 C C . LEU A 1 265 ? 18.522 -27.261 -19.084 1.00 55.91 265 LEU A C 1
ATOM 2140 O O . LEU A 1 265 ? 17.530 -27.678 -19.677 1.00 55.91 265 LEU A O 1
ATOM 2144 N N . SER A 1 266 ? 18.585 -26.033 -18.561 1.00 50.28 266 SER A N 1
ATOM 2145 C CA . SER A 1 266 ? 17.585 -24.976 -18.766 1.00 50.28 266 SER A CA 1
ATOM 2146 C C . SER A 1 266 ? 17.989 -23.954 -19.838 1.00 50.28 266 SER A C 1
ATOM 2148 O O . SER A 1 266 ? 17.259 -22.985 -20.050 1.00 50.28 266 SER A O 1
ATOM 2150 N N . GLN A 1 267 ? 19.122 -24.186 -20.509 1.00 45.91 267 GLN A N 1
ATOM 2151 C CA . GLN A 1 267 ? 19.554 -23.524 -21.745 1.00 45.91 267 GLN A CA 1
ATOM 2152 C C . GLN A 1 267 ? 19.288 -24.433 -22.944 1.00 45.91 267 GLN A C 1
ATOM 2154 O O . GLN A 1 267 ? 19.070 -23.875 -24.039 1.00 45.91 267 GLN A O 1
#

Organism: Timema poppense (NCBI:txid170557)

Foldseek 3Di:
DVVVVVVVVVLCVVVVDPDPVVSVVVVVVVVVVVVVVVVVVVVVVVVVVVVVVVVVVVVVVVVVVVVVVVVVVVVVVVVVVVVVVVVVVVVVVVVVVVVVVVVVVVVVVVVQVVLVVLCVVLVFDCVLVCQVCPPPSGRDPVCVVVSVVSSVVSVVVVVVVVCVVVPDDVPPPDDDDDPRPDPPPPPPPNPHPDPPQVVDFFDFDPVLVVVVVVVPDDDDPDDPVRVVVVVVVVVVPPVSVLSGTGDLVSHPDVVSVVVVVVVVVVD

Sequence (267 aa):
MSGYRKIVGKIQGLTNMKSLAGICELLTKQEEDTHRLYNDVSDTRSTVLHLREQVRESYREMKLETEKLQLRLDHRRKIGQDLTNELEARTSELREVHERYQRNQGILNKLMSWMEEMCVLLRCDKAPLLALLGEHSSVSLLNWGMYMRLIERRTLDIINILYCREGHPPSISGIKRSPPPVIVPPRKARLEAVPLCEAAPTQPCSLCSEEYMLKDEAVAPLSSKQLTTRILQLREDDTSKKRLLHNLCDCSHPESRKLFRDILLSQ

Secondary structure (DSSP, 8-state):
-HHHHHHHHHHHHHH----HHHHHHHHHHHHHHHHHHHHHHHHHHHHHHHHHHHHHHHHHHHHHHHHHHHHHHHHHHHHHHHHHHHHHHHHHHHHHHHHHHHHHHHHHHHHHHHHHHHHHHTT---HHHHHHHTT--S--TTTHHHHHHHHHHHHHHHHHHHHHHTT-----TT---PPP---------------HHHHS--PBPHHHHHHHHHHS--PPPPPHHHHHHHHHHHHH-HHHHHHHB--TTT---HHHHHHHHHHHH--

pLDDT: mean 79.47, std 14.96, range [45.53, 98.0]

InterPro domains:
  IPR049258 ODAD1, central coiled coil region [PF21773] (4-135)
  IPR051876 Outer dynein arm-docking/Coiled-coil domain-containing protein [PTHR21694] (4-227)

Radius of gyration: 54.91 Å; chains: 1; bounding box: 127×48×142 Å